Protein AF-A0A949AM29-F1 (afdb_monomer_lite)

Foldseek 3Di:
DQDPDDQFPLLVVCVVVQQWAFKKWFAPCLDPPDSQETEIETETEAPSVVVSVVSDDPVSCPRYHYQYHYPVLAQVLVPDQRRPQHDLRLVRLCPPIDTPTHDSCSVVGDRDDPVSNLVSLLVVLVVLLVLLVVCVVPVVSVVVNVVCLLVNLLSLCVLLDPPDDSVVSSVDGSVRSQVSVVVVVQDPPPHDSSVSSVSSNVSSVVVVVVD

Structure (mmCIF, N/CA/C/O backbone):
data_AF-A0A949AM29-F1
#
_entry.id   AF-A0A949AM29-F1
#
loop_
_atom_site.group_PDB
_atom_site.id
_atom_site.type_symbol
_atom_site.label_atom_id
_atom_site.label_alt_id
_atom_site.label_comp_id
_atom_site.label_asym_id
_atom_site.label_entity_id
_atom_site.label_seq_id
_atom_site.pdbx_PDB_ins_code
_atom_site.Cartn_x
_atom_site.Cartn_y
_atom_site.Cartn_z
_atom_site.occupancy
_atom_site.B_iso_or_equiv
_atom_site.auth_seq_id
_atom_site.auth_comp_id
_atom_site.auth_asym_id
_atom_site.auth_atom_id
_atom_site.pdbx_PDB_model_num
ATOM 1 N N . MET A 1 1 ? -12.060 -22.817 -3.683 1.00 34.78 1 MET A N 1
ATOM 2 C CA . MET A 1 1 ? -12.772 -21.868 -2.798 1.00 34.78 1 MET A CA 1
ATOM 3 C C . MET A 1 1 ? -11.763 -21.297 -1.816 1.00 34.78 1 MET A C 1
ATOM 5 O O . MET A 1 1 ? -11.139 -22.085 -1.115 1.00 34.78 1 MET A O 1
ATOM 9 N N . ALA A 1 2 ? -11.544 -19.980 -1.802 1.00 39.88 2 ALA A N 1
ATOM 10 C CA . ALA A 1 2 ? -10.720 -19.349 -0.770 1.00 39.88 2 ALA A CA 1
ATOM 11 C C . ALA A 1 2 ? -11.427 -19.510 0.585 1.00 39.88 2 ALA A C 1
ATOM 13 O O . ALA A 1 2 ? -12.626 -19.245 0.686 1.00 39.88 2 ALA A O 1
ATOM 14 N N . LYS A 1 3 ? -10.723 -20.005 1.609 1.00 46.03 3 LYS A N 1
ATOM 15 C CA . LYS A 1 3 ? -11.266 -20.042 2.974 1.00 46.03 3 LYS A CA 1
ATOM 16 C C . LYS A 1 3 ? -11.493 -18.598 3.416 1.00 46.03 3 LYS A C 1
ATOM 18 O O . LYS A 1 3 ? -10.563 -17.802 3.350 1.00 46.03 3 LYS A O 1
ATOM 23 N N . ALA A 1 4 ? -12.705 -18.270 3.860 1.00 57.09 4 ALA A N 1
ATOM 24 C CA . ALA A 1 4 ? -12.967 -16.977 4.479 1.00 57.09 4 ALA A CA 1
ATOM 25 C C . ALA A 1 4 ? -12.009 -16.802 5.668 1.00 57.09 4 ALA A C 1
ATOM 27 O O . ALA A 1 4 ? -11.998 -17.632 6.580 1.00 57.09 4 ALA A O 1
ATOM 28 N N . VAL A 1 5 ? -11.169 -15.768 5.629 1.00 62.41 5 VAL A N 1
ATOM 29 C CA . VAL A 1 5 ? -10.291 -15.432 6.751 1.00 62.41 5 VAL A CA 1
ATOM 30 C C . VAL A 1 5 ? -11.182 -14.949 7.893 1.00 62.41 5 VAL A C 1
ATOM 32 O O . VAL A 1 5 ? -11.921 -13.976 7.753 1.00 62.41 5 VAL A O 1
ATOM 35 N N . VAL A 1 6 ? -11.161 -15.681 9.004 1.00 78.38 6 VAL A N 1
ATOM 36 C CA . VAL A 1 6 ? -11.929 -15.355 10.209 1.00 78.38 6 VAL A CA 1
ATOM 37 C C . VAL A 1 6 ? -11.108 -14.378 11.041 1.00 78.38 6 VAL A C 1
ATOM 39 O O . VAL A 1 6 ? -9.932 -14.630 11.300 1.00 78.38 6 VAL A O 1
ATOM 42 N N . LEU A 1 7 ? -11.721 -13.271 11.462 1.00 86.44 7 LEU A N 1
ATOM 43 C CA . LEU A 1 7 ? -11.061 -12.308 12.339 1.00 86.44 7 LEU A CA 1
ATOM 44 C C . LEU A 1 7 ? -10.734 -12.933 13.710 1.00 86.44 7 LEU A C 1
ATOM 46 O O . LEU A 1 7 ? -11.534 -13.727 14.219 1.00 86.44 7 LEU A O 1
ATOM 50 N N . PRO A 1 8 ? -9.606 -12.564 14.345 1.00 89.69 8 PRO A N 1
ATOM 51 C CA . PRO A 1 8 ? -9.241 -13.092 15.656 1.00 89.69 8 PRO A CA 1
ATOM 52 C C . PRO A 1 8 ? -10.279 -12.768 16.735 1.00 89.69 8 PRO A C 1
ATOM 54 O O . PRO A 1 8 ? -10.858 -11.682 16.758 1.00 89.69 8 PRO A O 1
ATOM 57 N N . LYS A 1 9 ? -10.488 -13.687 17.687 1.00 91.31 9 LYS A N 1
ATOM 58 C CA . LYS A 1 9 ? -11.424 -13.464 18.808 1.00 91.31 9 LYS A CA 1
ATOM 59 C C . LYS A 1 9 ? -11.008 -12.283 19.693 1.00 91.31 9 LYS A C 1
ATOM 61 O O . LYS A 1 9 ? -11.875 -11.552 20.161 1.00 91.31 9 LYS A O 1
ATOM 66 N N . SER A 1 10 ? -9.705 -12.075 19.874 1.00 92.44 10 SER A N 1
ATOM 67 C CA . SER A 1 10 ? -9.134 -10.950 20.627 1.00 92.44 10 SER A CA 1
ATOM 68 C C . SER A 1 10 ? -9.517 -9.590 20.027 1.00 92.44 10 SER A C 1
ATOM 70 O O . SER A 1 10 ? -9.754 -8.627 20.751 1.00 92.44 10 SER A O 1
ATOM 72 N N . LEU A 1 11 ? -9.694 -9.519 18.705 1.00 93.25 11 LEU A N 1
ATOM 73 C CA . LEU A 1 11 ? -10.166 -8.324 18.008 1.00 93.25 11 LEU A CA 1
ATOM 74 C C . LEU A 1 11 ? -11.634 -8.004 18.345 1.00 93.25 11 LEU A C 1
ATOM 76 O O . LEU A 1 11 ? -11.978 -6.847 18.590 1.00 93.25 11 LEU A O 1
ATOM 80 N N . LEU A 1 12 ? -12.494 -9.029 18.403 1.00 92.00 12 LEU A N 1
ATOM 81 C CA . LEU A 1 12 ? -13.890 -8.886 18.840 1.00 92.00 12 LEU A CA 1
ATOM 82 C C . LEU A 1 12 ? -13.982 -8.506 20.323 1.00 92.00 12 LEU A C 1
ATOM 84 O O . LEU A 1 12 ? -14.839 -7.715 20.709 1.00 92.00 12 LEU A O 1
ATOM 88 N N . GLU A 1 13 ? -13.083 -9.024 21.156 1.00 94.88 13 GLU A N 1
ATOM 89 C CA . GLU A 1 13 ? -12.981 -8.627 22.560 1.00 94.88 13 GLU A CA 1
ATOM 90 C C . GLU A 1 13 ? -12.602 -7.146 22.704 1.00 94.88 13 GLU A C 1
ATOM 92 O O . GLU A 1 13 ? -13.262 -6.411 23.443 1.00 94.88 13 GLU A O 1
ATOM 97 N N . CYS A 1 14 ? -11.604 -6.676 21.950 1.00 96.31 14 CYS A N 1
ATOM 98 C CA . CYS A 1 14 ? -11.246 -5.260 21.880 1.00 96.31 14 CYS A CA 1
ATOM 99 C C . CYS A 1 14 ? -12.427 -4.384 21.433 1.00 96.31 14 CYS A C 1
ATOM 101 O O . CYS A 1 14 ? -12.631 -3.301 21.987 1.00 96.31 14 CYS A O 1
ATOM 103 N N . TRP A 1 15 ? -13.226 -4.845 20.467 1.00 95.88 15 TRP A N 1
ATOM 104 C CA . TRP A 1 15 ? -14.443 -4.147 20.047 1.00 95.88 15 TRP A CA 1
ATOM 105 C C . TRP A 1 15 ? -15.458 -4.031 21.186 1.00 95.88 15 TRP A C 1
ATOM 107 O O . TRP A 1 15 ? -15.878 -2.925 21.526 1.00 95.88 15 TRP A O 1
ATOM 117 N N . ASN A 1 16 ? -15.781 -5.147 21.841 1.00 94.94 16 ASN A N 1
ATOM 118 C CA . ASN A 1 16 ? -16.754 -5.186 22.936 1.00 94.94 16 ASN A CA 1
ATOM 119 C C . ASN A 1 16 ? -16.315 -4.352 24.152 1.00 94.94 16 ASN A C 1
ATOM 121 O O . ASN A 1 16 ? -17.150 -3.762 24.831 1.00 94.94 16 ASN A O 1
ATOM 125 N N . LYS A 1 17 ? -15.004 -4.250 24.407 1.00 96.12 17 LYS A N 1
ATOM 126 C CA . LYS A 1 17 ? -14.423 -3.376 25.443 1.00 96.12 17 LYS A CA 1
ATOM 127 C C . LYS A 1 17 ? -14.343 -1.901 25.027 1.00 96.12 17 LYS A C 1
ATOM 129 O O . LYS A 1 17 ? -13.862 -1.072 25.799 1.00 96.12 17 LYS A O 1
ATOM 134 N N . GLY A 1 18 ? -14.762 -1.561 23.807 1.00 95.81 18 GLY A N 1
ATOM 135 C CA . GLY A 1 18 ? -14.699 -0.208 23.269 1.00 95.81 18 GLY A CA 1
ATOM 136 C C . GLY A 1 18 ? -13.273 0.309 23.070 1.00 95.81 18 GLY A C 1
ATOM 137 O O . GLY A 1 18 ? -13.066 1.514 23.167 1.00 95.81 18 GLY A O 1
ATOM 138 N N . VAL A 1 19 ? -12.301 -0.576 22.829 1.00 97.44 19 VAL A N 1
ATOM 139 C CA . VAL A 1 19 ? -10.873 -0.254 22.634 1.00 97.44 19 VAL A CA 1
ATOM 140 C C . VAL A 1 19 ? -10.581 0.163 21.193 1.00 97.44 19 VAL A C 1
ATOM 142 O O . VAL A 1 19 ? -9.749 1.037 20.957 1.00 97.44 19 VAL A O 1
ATOM 145 N N . ILE A 1 20 ? -11.277 -0.435 20.228 1.00 96.62 20 ILE A N 1
ATOM 146 C CA . ILE A 1 20 ? -11.139 -0.120 18.801 1.00 96.62 20 ILE A CA 1
ATOM 147 C C . ILE A 1 20 ? -12.369 0.632 18.287 1.00 96.62 20 ILE A C 1
ATOM 149 O O . ILE A 1 20 ? -13.473 0.464 18.804 1.00 96.62 20 ILE A O 1
ATOM 153 N N . LEU A 1 21 ? -12.160 1.489 17.289 1.00 94.75 21 LEU A N 1
ATOM 154 C CA . LEU A 1 21 ? -13.212 2.202 16.562 1.00 94.75 21 LEU A CA 1
ATOM 155 C C . LEU A 1 21 ? -13.769 1.362 15.423 1.00 94.75 21 LEU A C 1
ATOM 157 O O . LEU A 1 21 ? -14.980 1.249 15.266 1.00 94.75 21 LEU A O 1
ATOM 161 N N . CYS A 1 22 ? -12.878 0.799 14.615 1.00 94.75 22 CYS A N 1
ATOM 162 C CA . CYS A 1 22 ? -13.267 0.014 13.463 1.00 94.75 22 CYS A CA 1
ATOM 163 C C . CYS A 1 22 ? -12.140 -0.895 12.993 1.00 94.75 22 CYS A C 1
ATOM 165 O O . CYS A 1 22 ? -10.960 -0.679 13.295 1.00 94.75 22 CYS A O 1
ATOM 167 N N . VAL A 1 23 ? -12.525 -1.861 12.166 1.00 95.19 23 VAL A N 1
ATOM 168 C CA . VAL A 1 23 ? -11.612 -2.675 11.371 1.00 95.19 23 VAL A CA 1
ATOM 169 C C . VAL A 1 23 ? -12.066 -2.620 9.927 1.00 95.19 23 VAL A C 1
ATOM 171 O O . VAL A 1 23 ? -13.219 -2.929 9.625 1.00 95.19 23 VAL A O 1
ATOM 174 N N . VAL A 1 24 ? -11.166 -2.214 9.039 1.00 93.75 24 VAL A N 1
ATOM 175 C CA . VAL A 1 24 ? -11.457 -1.988 7.622 1.00 93.75 24 VAL A CA 1
ATOM 176 C C . VAL A 1 24 ? -10.522 -2.838 6.783 1.00 93.75 24 VAL A C 1
ATOM 178 O O . VAL A 1 24 ? -9.309 -2.699 6.871 1.00 93.75 24 VAL A O 1
ATOM 181 N N . GLN A 1 25 ? -11.084 -3.702 5.949 1.00 91.56 25 GLN A N 1
ATOM 182 C CA . GLN A 1 25 ? -10.337 -4.383 4.903 1.00 91.56 25 GLN A CA 1
ATOM 183 C C . GLN A 1 25 ? -9.991 -3.391 3.790 1.00 91.56 25 GLN A C 1
ATOM 185 O O . GLN A 1 25 ? -10.860 -2.632 3.349 1.00 91.56 25 GLN A O 1
ATOM 190 N N . PHE A 1 26 ? -8.750 -3.413 3.313 1.00 87.81 26 PHE A N 1
ATOM 191 C CA . PHE A 1 26 ? -8.278 -2.543 2.235 1.00 87.81 26 PHE A CA 1
ATOM 192 C C . PHE A 1 26 ? -7.353 -3.301 1.266 1.00 87.81 26 PHE A C 1
ATOM 194 O O . PHE A 1 26 ? -7.221 -4.521 1.336 1.00 87.81 26 PHE A O 1
ATOM 201 N N . GLY A 1 27 ? -6.733 -2.579 0.331 1.00 80.75 27 GLY A N 1
ATOM 202 C CA . GLY A 1 27 ? -5.613 -3.114 -0.442 1.00 80.75 27 GLY A CA 1
ATOM 203 C C . GLY A 1 27 ? -5.994 -4.156 -1.492 1.00 80.75 27 GLY A 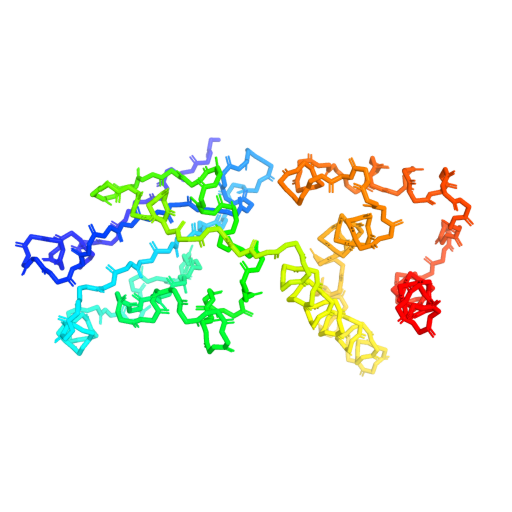C 1
ATOM 204 O O . GLY A 1 27 ? -7.130 -4.215 -1.970 1.00 80.75 27 GLY A O 1
ATOM 205 N N . SER A 1 28 ? -5.005 -4.971 -1.862 1.00 74.12 28 SER A N 1
ATOM 206 C CA . SER A 1 28 ? -5.164 -6.062 -2.828 1.00 74.12 28 SER A CA 1
ATOM 207 C C . SER A 1 28 ? -6.138 -7.130 -2.335 1.00 74.12 28 SER A C 1
ATOM 209 O O . SER A 1 28 ? -6.840 -7.724 -3.150 1.00 74.12 28 SER A O 1
ATOM 211 N N . SER A 1 29 ? -6.256 -7.319 -1.015 1.00 79.50 29 SER A N 1
ATOM 212 C CA . SER A 1 29 ? -7.173 -8.302 -0.427 1.00 79.50 29 SER A CA 1
ATOM 213 C C . SER A 1 29 ? -8.656 -8.074 -0.760 1.00 79.50 29 SER A C 1
ATOM 215 O O . SER A 1 29 ? -9.464 -8.995 -0.638 1.00 79.50 29 SER A O 1
ATOM 217 N N . LEU A 1 30 ? -9.036 -6.868 -1.205 1.00 78.50 30 LEU A N 1
ATOM 218 C CA . LEU A 1 30 ? -10.395 -6.569 -1.673 1.00 78.50 30 LEU A CA 1
ATOM 219 C C . LEU A 1 30 ? -10.718 -7.204 -3.033 1.00 78.50 30 LEU A C 1
ATOM 221 O O . LEU A 1 30 ? -11.893 -7.307 -3.393 1.00 78.50 30 LEU A O 1
ATOM 225 N N . TYR A 1 31 ? -9.703 -7.613 -3.797 1.00 71.88 31 TYR A N 1
ATOM 226 C CA . TYR A 1 31 ? -9.867 -8.088 -5.164 1.00 71.88 31 TYR A CA 1
ATOM 227 C C . TYR A 1 31 ? -9.693 -9.615 -5.254 1.00 71.88 31 TYR A C 1
ATOM 229 O O . TYR A 1 31 ? -8.772 -10.172 -4.655 1.00 71.88 31 TYR A O 1
ATOM 237 N N . PRO A 1 32 ? -10.512 -10.323 -6.059 1.00 60.25 32 PRO A N 1
ATOM 238 C CA . PRO A 1 32 ? -10.511 -11.793 -6.126 1.00 60.25 32 PRO A CA 1
ATOM 239 C C . PRO A 1 32 ? -9.192 -12.436 -6.583 1.00 60.25 32 PRO A C 1
ATOM 241 O O . PRO A 1 32 ? -9.041 -13.653 -6.485 1.00 60.25 32 PRO A O 1
ATOM 244 N N . LYS A 1 33 ? -8.257 -11.642 -7.124 1.00 59.41 33 LYS A N 1
ATOM 245 C CA . LYS A 1 33 ? -6.997 -12.114 -7.715 1.00 59.41 33 LYS A CA 1
ATOM 246 C C . LYS A 1 33 ? -5.962 -12.561 -6.669 1.00 59.41 33 LYS A C 1
ATOM 248 O O . LYS A 1 33 ? -5.064 -13.320 -7.016 1.00 59.41 33 LYS A O 1
ATOM 253 N N . THR A 1 34 ? -6.103 -12.168 -5.401 1.00 54.12 34 THR A N 1
ATOM 254 C CA . THR A 1 34 ? -5.156 -12.489 -4.313 1.00 54.12 34 THR A CA 1
ATOM 255 C C . THR A 1 34 ? -5.872 -13.142 -3.123 1.00 54.12 34 THR A C 1
ATOM 257 O O . THR A 1 34 ? -6.200 -12.464 -2.156 1.00 54.12 34 THR A O 1
ATOM 260 N N . PRO A 1 35 ? -6.148 -14.460 -3.168 1.00 50.25 35 PRO A N 1
ATOM 261 C CA . PRO A 1 35 ? -6.983 -15.132 -2.168 1.00 50.25 35 PRO A CA 1
ATOM 262 C C . PRO A 1 35 ? -6.303 -15.435 -0.819 1.00 50.25 35 PRO A C 1
ATOM 264 O O . PRO A 1 35 ? -6.971 -15.986 0.055 1.00 50.25 35 PRO A O 1
ATOM 267 N N . ASN A 1 36 ? -5.010 -15.130 -0.640 1.00 55.69 36 ASN A N 1
ATOM 268 C CA . ASN A 1 36 ? -4.238 -15.617 0.515 1.00 55.69 36 ASN A CA 1
ATOM 269 C C . ASN A 1 36 ? -3.802 -14.550 1.531 1.00 55.69 36 ASN A C 1
ATOM 271 O O . ASN A 1 36 ? -3.516 -14.938 2.660 1.00 55.69 36 ASN A O 1
ATOM 275 N N . ASP A 1 37 ? -3.800 -13.262 1.175 1.00 72.81 37 ASP A N 1
ATOM 276 C CA . ASP A 1 37 ? -3.414 -12.178 2.087 1.00 72.81 37 ASP A CA 1
ATOM 277 C C . ASP A 1 37 ? -4.632 -11.314 2.413 1.00 72.81 37 ASP A C 1
ATOM 279 O O . ASP A 1 37 ? -5.324 -10.829 1.514 1.00 72.81 37 ASP A O 1
ATOM 283 N N . LEU A 1 38 ? -4.918 -11.152 3.707 1.00 84.06 38 LEU A N 1
ATOM 284 C CA . LEU A 1 38 ? -5.930 -10.226 4.204 1.00 84.06 38 LEU A CA 1
ATOM 285 C C . LEU A 1 38 ? -5.229 -8.963 4.712 1.00 84.06 38 LEU A C 1
ATOM 287 O O . LEU A 1 38 ? -4.523 -9.027 5.715 1.00 84.06 38 LEU A O 1
ATOM 291 N N . ASP A 1 39 ? -5.482 -7.828 4.062 1.00 87.38 39 ASP A N 1
ATOM 292 C CA . ASP A 1 39 ? -4.983 -6.519 4.487 1.00 87.38 39 ASP A CA 1
ATOM 293 C C . ASP A 1 39 ? -6.076 -5.814 5.315 1.00 87.38 39 ASP A C 1
ATOM 295 O O . ASP A 1 39 ? -7.149 -5.490 4.785 1.00 87.38 39 ASP A O 1
ATOM 299 N N . ILE A 1 40 ? -5.835 -5.563 6.607 1.00 91.75 40 ILE A N 1
ATOM 300 C CA . ILE A 1 40 ? -6.770 -4.829 7.479 1.00 91.75 40 ILE A CA 1
ATOM 301 C C . ILE A 1 40 ? -6.136 -3.626 8.157 1.00 91.75 40 ILE A C 1
ATOM 303 O O . ILE A 1 40 ? -4.992 -3.643 8.604 1.00 91.75 40 ILE A O 1
ATOM 307 N N . ALA A 1 41 ? -6.914 -2.561 8.258 1.00 93.19 41 ALA A N 1
ATOM 308 C CA . ALA A 1 41 ? -6.606 -1.402 9.061 1.00 93.19 41 ALA A CA 1
ATOM 309 C C . ALA A 1 41 ? -7.404 -1.489 10.358 1.00 93.19 41 ALA A C 1
ATOM 311 O O . ALA A 1 41 ? -8.628 -1.641 10.323 1.00 93.19 41 ALA A O 1
ATOM 312 N N . ILE A 1 42 ? -6.717 -1.404 11.493 1.00 94.50 42 ILE A N 1
ATOM 313 C CA . ILE A 1 42 ? -7.333 -1.388 12.821 1.00 94.50 42 ILE A CA 1
ATOM 314 C C . ILE A 1 42 ? -7.134 0.005 13.392 1.00 94.50 42 ILE A C 1
ATOM 316 O O . ILE A 1 42 ? -5.997 0.443 13.556 1.00 94.50 42 ILE A O 1
ATOM 320 N N . VAL A 1 43 ? -8.234 0.681 13.718 1.00 94.25 43 VAL A N 1
ATOM 321 C CA . VAL A 1 43 ? -8.181 2.006 14.339 1.00 94.25 43 VAL A CA 1
ATOM 322 C C . VAL A 1 43 ? -8.472 1.867 15.829 1.00 94.25 43 VAL A C 1
ATOM 324 O O . VAL A 1 43 ? -9.580 1.485 16.213 1.00 94.25 43 VAL A O 1
ATOM 327 N N . THR A 1 44 ? -7.491 2.156 16.684 1.00 95.75 44 THR A N 1
ATOM 328 C CA . THR A 1 44 ? -7.677 2.175 18.144 1.00 95.75 44 THR A CA 1
ATOM 329 C C . THR A 1 44 ? -8.260 3.508 18.585 1.00 95.75 44 THR A C 1
ATOM 331 O O . THR A 1 44 ? -7.813 4.545 18.099 1.00 95.75 44 THR A O 1
ATOM 334 N N . LYS A 1 45 ? -9.188 3.503 19.549 1.00 95.19 45 LYS A N 1
ATOM 335 C CA . LYS A 1 45 ? -9.691 4.743 20.158 1.00 95.19 45 LYS A CA 1
ATOM 336 C C . LYS A 1 45 ? -8.575 5.524 20.848 1.00 95.19 45 LYS A C 1
ATOM 338 O O . LYS A 1 45 ? -7.623 4.937 21.374 1.00 95.19 45 LYS A O 1
ATOM 343 N N . LYS A 1 46 ? -8.7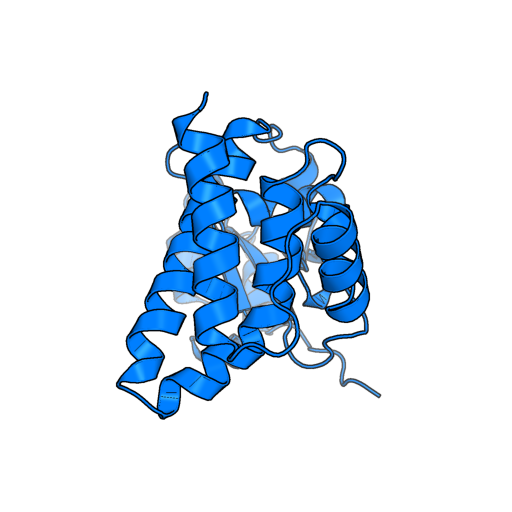46 6.841 20.924 1.00 93.69 46 LYS A N 1
ATOM 344 C CA . LYS A 1 46 ? -7.818 7.756 21.587 1.00 93.69 46 LYS A CA 1
ATOM 345 C C . LYS A 1 46 ? -7.510 7.304 23.014 1.00 93.69 46 LYS A C 1
ATOM 347 O O . LYS A 1 46 ? -8.411 7.076 23.822 1.00 93.69 46 LYS A O 1
ATOM 352 N N . GLY A 1 47 ? -6.220 7.158 23.321 1.00 94.75 47 GLY A N 1
ATOM 353 C CA . GLY A 1 47 ? -5.741 6.725 24.640 1.00 94.75 47 GLY A CA 1
ATOM 354 C C . GLY A 1 47 ? -5.966 5.241 24.968 1.00 94.75 47 GLY A C 1
ATOM 355 O O . GLY A 1 47 ? -5.734 4.831 26.103 1.00 94.75 47 GLY A O 1
ATOM 356 N N . LYS A 1 48 ? -6.407 4.420 24.004 1.00 96.44 48 LYS A N 1
ATOM 357 C CA . LYS A 1 48 ? -6.671 2.979 24.190 1.00 96.44 48 LYS A CA 1
ATOM 358 C C . LYS A 1 48 ? -5.631 2.067 23.541 1.00 96.44 48 LYS A C 1
ATOM 360 O O . LYS A 1 48 ? -5.744 0.850 23.647 1.00 96.44 48 LYS A O 1
ATOM 365 N N . PHE A 1 49 ? -4.598 2.641 22.928 1.00 94.31 49 PHE A N 1
ATOM 366 C CA . PHE A 1 49 ? -3.544 1.901 22.234 1.00 94.31 49 PHE A CA 1
ATOM 367 C C . PHE A 1 49 ? -2.867 0.833 23.110 1.00 94.31 49 PHE A C 1
ATOM 369 O O . PHE A 1 49 ? -2.742 -0.312 22.693 1.00 94.31 49 PHE A O 1
ATOM 376 N N . TRP A 1 50 ? -2.481 1.168 24.344 1.00 94.81 50 TRP A N 1
ATOM 377 C CA . TRP A 1 50 ? -1.835 0.198 25.238 1.00 94.81 50 TRP A CA 1
ATOM 378 C C . TRP A 1 50 ? -2.787 -0.926 25.659 1.00 94.81 50 TRP A C 1
ATOM 380 O O . TRP A 1 50 ? -2.429 -2.092 25.573 1.00 94.81 50 TRP A O 1
ATOM 390 N N . GLN A 1 51 ? -4.045 -0.592 25.961 1.00 95.19 51 GLN A N 1
ATOM 391 C CA . GLN A 1 51 ? -5.079 -1.583 26.272 1.00 95.19 51 GLN A CA 1
ATOM 392 C C . GLN A 1 51 ? -5.335 -2.553 25.099 1.00 95.19 51 GLN A C 1
ATOM 394 O O . GLN A 1 51 ? -5.651 -3.725 25.316 1.00 95.19 51 GLN A O 1
ATOM 399 N N . PHE A 1 52 ? -5.208 -2.076 23.856 1.00 95.81 52 PHE A N 1
ATOM 400 C CA . PHE A 1 52 ? -5.252 -2.929 22.668 1.00 95.81 52 PHE A CA 1
ATOM 401 C C . PHE A 1 52 ? -4.085 -3.921 22.660 1.00 95.81 52 PHE A C 1
ATOM 403 O O . PHE A 1 52 ? -4.317 -5.120 22.514 1.00 95.81 52 PHE A O 1
ATOM 410 N N . LEU A 1 53 ? -2.855 -3.443 22.870 1.00 93.44 53 LEU A N 1
ATOM 411 C CA . LEU A 1 53 ? -1.663 -4.296 22.891 1.00 93.44 53 LEU A CA 1
ATOM 412 C C . LEU A 1 53 ? -1.675 -5.320 24.034 1.00 93.44 53 LEU A C 1
ATOM 414 O O . LEU A 1 53 ? -1.204 -6.432 23.833 1.00 93.44 53 LEU A O 1
ATOM 418 N N . ASP A 1 54 ? -2.273 -4.994 25.182 1.00 94.06 54 ASP A N 1
ATOM 419 C CA . ASP A 1 54 ? -2.418 -5.932 26.306 1.00 94.06 54 ASP A CA 1
ATOM 420 C C . ASP A 1 54 ? -3.406 -7.076 26.013 1.00 94.06 54 ASP A C 1
ATOM 422 O O . ASP A 1 54 ? -3.361 -8.130 26.648 1.00 94.06 54 ASP A O 1
ATOM 426 N N . THR A 1 55 ? -4.335 -6.870 25.072 1.00 92.56 55 THR A N 1
ATOM 427 C CA . THR A 1 55 ? -5.383 -7.850 24.732 1.00 92.56 55 THR A CA 1
ATOM 428 C C . THR A 1 55 ? -4.989 -8.725 23.538 1.00 92.56 55 THR A C 1
ATOM 430 O O . THR A 1 55 ? -5.356 -9.899 23.471 1.00 92.56 55 THR A O 1
ATOM 433 N N . ILE A 1 56 ? -4.260 -8.156 22.579 1.00 92.12 56 ILE A N 1
ATOM 434 C CA . ILE A 1 56 ? -3.846 -8.821 21.343 1.00 92.12 56 ILE A CA 1
ATOM 435 C C . ILE A 1 56 ? -2.603 -9.689 21.561 1.00 92.12 56 ILE A C 1
ATOM 437 O O . ILE A 1 56 ? -1.654 -9.281 22.225 1.00 92.12 56 ILE A O 1
ATOM 441 N N . LYS A 1 57 ? -2.548 -10.852 20.901 1.00 85.38 57 LYS A N 1
ATOM 442 C CA . LYS A 1 57 ? -1.333 -11.674 20.799 1.00 85.38 57 LYS A CA 1
ATOM 443 C C . LYS A 1 57 ? -0.747 -11.586 19.392 1.00 85.38 57 LYS A C 1
ATOM 445 O O . LYS A 1 57 ? -1.491 -11.535 18.419 1.00 85.38 57 LYS A O 1
ATOM 450 N N . SER A 1 58 ? 0.581 -11.621 19.263 1.00 76.50 58 SER A N 1
ATOM 451 C CA . SER A 1 58 ? 1.267 -11.598 17.955 1.00 76.50 58 SER A CA 1
ATOM 452 C C . SER A 1 58 ? 0.743 -12.665 16.990 1.00 76.50 58 SER A C 1
ATOM 454 O O . SER A 1 58 ? 0.580 -12.414 15.797 1.00 76.50 58 SER A O 1
ATOM 456 N N . ASP A 1 59 ? 0.422 -13.842 17.522 1.00 85.38 59 ASP A N 1
ATOM 457 C CA . ASP A 1 59 ? 0.006 -15.006 16.739 1.00 85.38 59 ASP A CA 1
ATOM 458 C C . ASP A 1 59 ? -1.397 -14.852 16.134 1.00 85.38 59 ASP A C 1
ATOM 460 O O . ASP A 1 59 ? -1.709 -15.506 15.132 1.00 85.38 59 ASP A O 1
ATOM 464 N N . ASP A 1 60 ? -2.212 -13.939 16.683 1.00 82.00 60 ASP A N 1
ATOM 465 C CA . ASP A 1 60 ? -3.560 -13.632 16.196 1.00 82.00 60 ASP A CA 1
ATOM 466 C C . ASP A 1 60 ? -3.536 -13.128 14.744 1.00 82.00 60 ASP A C 1
ATOM 468 O O . ASP A 1 60 ? -4.496 -13.324 14.001 1.00 82.00 60 ASP A O 1
ATOM 472 N N . PHE A 1 61 ? -2.426 -12.523 14.311 1.00 85.56 61 PHE A N 1
ATOM 473 C CA . PHE A 1 61 ? -2.293 -11.884 13.000 1.00 85.56 61 PHE A CA 1
ATOM 474 C C . PHE A 1 61 ? -1.272 -12.563 12.078 1.00 85.56 61 PHE A C 1
ATOM 476 O O . PHE A 1 61 ? -0.886 -11.996 11.065 1.00 85.56 61 PHE A O 1
ATOM 483 N N . SER A 1 62 ? -0.873 -13.807 12.358 1.00 78.88 62 SER A N 1
ATOM 484 C CA . SER A 1 62 ? 0.153 -14.541 11.585 1.00 78.88 62 SER A CA 1
ATOM 485 C C . SER A 1 62 ? -0.113 -14.697 10.073 1.00 78.88 62 SER A C 1
ATOM 487 O O . SER A 1 62 ? 0.793 -15.067 9.329 1.00 78.88 62 SER A O 1
ATOM 489 N N . LYS A 1 63 ? -1.340 -14.433 9.606 1.00 78.69 63 LYS A N 1
ATOM 490 C CA . LYS A 1 63 ? -1.752 -14.473 8.186 1.00 78.69 63 LYS A CA 1
ATOM 491 C C . LYS A 1 63 ? -2.503 -13.215 7.738 1.00 78.69 63 LYS A C 1
ATOM 493 O O . LYS A 1 63 ? -3.252 -13.257 6.765 1.00 78.69 63 LYS A O 1
ATOM 498 N N . ILE A 1 64 ? -2.402 -12.141 8.513 1.00 85.31 64 ILE A N 1
ATOM 499 C CA . ILE A 1 64 ? -3.141 -10.903 8.292 1.00 85.31 64 ILE A CA 1
ATOM 500 C C . ILE A 1 64 ? -2.125 -9.769 8.304 1.00 85.31 64 ILE A C 1
ATOM 502 O O . ILE A 1 64 ? -1.421 -9.582 9.294 1.00 85.31 64 ILE A O 1
ATOM 506 N N . ASP A 1 65 ? -2.070 -9.002 7.223 1.00 86.00 65 ASP A N 1
ATOM 507 C CA . ASP A 1 65 ? -1.300 -7.769 7.212 1.00 86.00 65 ASP A CA 1
ATOM 508 C C . ASP A 1 65 ? -2.110 -6.673 7.910 1.00 86.00 65 ASP A C 1
ATOM 510 O O . ASP A 1 65 ? -3.246 -6.367 7.532 1.00 86.00 65 ASP A O 1
ATOM 514 N N . VAL A 1 66 ? -1.544 -6.118 8.980 1.00 89.00 66 VAL A N 1
ATOM 515 C CA . VAL A 1 66 ? -2.229 -5.176 9.862 1.00 89.00 66 VAL A CA 1
ATOM 516 C C . VAL A 1 66 ? -1.580 -3.805 9.773 1.00 89.00 66 VAL A C 1
ATOM 518 O O . VAL A 1 66 ? -0.443 -3.590 10.191 1.00 89.00 66 VAL A O 1
ATOM 521 N N . SER A 1 67 ? -2.366 -2.831 9.329 1.00 91.19 67 SER A N 1
ATOM 522 C CA . SER A 1 67 ? -2.084 -1.413 9.538 1.00 91.19 67 SER A CA 1
ATOM 523 C C . SER A 1 67 ? -2.758 -0.953 10.830 1.00 91.19 67 SER A C 1
ATOM 525 O O . SER A 1 67 ? -3.954 -0.665 10.854 1.00 91.19 67 SER A O 1
ATOM 527 N N . LEU A 1 68 ? -1.995 -0.923 11.923 1.00 91.75 68 LEU A N 1
ATOM 528 C CA . LEU A 1 68 ? -2.466 -0.420 13.214 1.00 91.75 68 LEU A CA 1
ATOM 529 C C . LEU A 1 68 ? -2.349 1.105 13.253 1.00 91.75 68 LEU A C 1
ATOM 531 O O . LEU A 1 68 ? -1.266 1.641 13.030 1.00 91.75 68 LEU A O 1
ATOM 535 N N . ILE A 1 69 ? -3.460 1.782 13.527 1.00 91.38 69 ILE A N 1
ATOM 536 C CA . ILE A 1 69 ? -3.586 3.241 13.475 1.00 91.38 69 ILE A CA 1
ATOM 537 C C . ILE A 1 69 ? -4.207 3.721 14.781 1.00 91.38 69 ILE A C 1
ATOM 539 O O . ILE A 1 69 ? -5.212 3.170 15.243 1.00 91.38 69 ILE A O 1
ATOM 543 N N . ARG A 1 70 ? -3.637 4.764 15.374 1.00 91.50 70 ARG A N 1
ATOM 544 C CA . ARG A 1 70 ? -4.225 5.435 16.533 1.00 91.50 70 ARG A CA 1
ATOM 545 C C . ARG A 1 70 ? -5.163 6.531 16.059 1.00 91.50 70 ARG A C 1
ATOM 547 O O . ARG A 1 70 ? -4.846 7.260 15.124 1.00 91.50 70 ARG A O 1
ATOM 554 N N . GLU A 1 71 ? -6.314 6.669 16.708 1.00 90.62 71 GLU A N 1
ATOM 555 C CA . GLU A 1 71 ? -7.281 7.717 16.370 1.00 90.62 71 GLU A CA 1
ATOM 556 C C . GLU A 1 71 ? -6.643 9.118 16.377 1.00 90.62 71 GLU A C 1
ATOM 558 O O . GLU A 1 71 ? -6.917 9.938 15.511 1.00 90.62 71 GLU A O 1
ATOM 563 N N . GLU A 1 72 ? -5.731 9.392 17.307 1.00 88.00 72 GLU A N 1
ATOM 564 C CA . GLU A 1 72 ? -5.019 10.669 17.386 1.00 88.00 72 GLU A CA 1
ATOM 565 C C . GLU A 1 72 ? -4.014 10.937 16.251 1.00 88.00 72 GLU A C 1
ATOM 567 O O . GLU A 1 72 ? -3.594 12.079 16.094 1.00 88.00 72 GLU A O 1
ATOM 572 N N . GLU A 1 73 ? -3.625 9.929 15.462 1.00 85.88 73 GLU A N 1
ATOM 573 C CA . GLU A 1 73 ? -2.747 10.110 14.292 1.00 85.88 73 GLU A CA 1
ATOM 574 C C . GLU A 1 73 ? -3.531 10.632 13.078 1.00 85.88 73 GLU A C 1
ATOM 576 O O . GLU A 1 73 ? -2.956 11.153 12.121 1.00 85.88 73 GLU A O 1
ATOM 581 N N . ILE A 1 74 ? -4.859 10.502 13.106 1.00 78.00 74 ILE A N 1
ATOM 582 C CA . ILE A 1 74 ? -5.740 10.857 12.000 1.00 78.00 74 ILE A CA 1
ATOM 583 C C . ILE A 1 74 ? -5.661 12.361 11.716 1.00 78.00 74 ILE A C 1
ATOM 585 O O . ILE A 1 74 ? -5.897 13.193 12.588 1.00 78.00 74 ILE A O 1
ATOM 589 N N . GLY A 1 75 ? -5.405 12.709 10.453 1.00 70.19 75 GLY A N 1
ATOM 590 C CA . GLY A 1 75 ? -5.380 14.097 9.983 1.00 70.19 75 GLY A CA 1
ATOM 591 C C . GLY A 1 75 ? -4.009 14.774 10.064 1.00 70.19 75 GLY A C 1
ATOM 592 O O . GLY A 1 75 ? -3.812 15.783 9.389 1.00 70.19 75 GLY A O 1
ATOM 593 N N . ASP A 1 76 ? -3.033 14.204 10.779 1.00 78.31 76 ASP A N 1
ATOM 594 C CA . ASP A 1 76 ? -1.635 14.648 10.721 1.00 78.31 76 ASP A CA 1
ATOM 595 C C . ASP A 1 76 ? -0.899 13.980 9.550 1.00 78.31 76 ASP A C 1
ATOM 597 O O . ASP A 1 76 ? -0.057 13.101 9.725 1.00 78.31 76 ASP A O 1
ATOM 601 N N . TRP A 1 77 ? -1.192 14.406 8.317 1.00 75.94 77 TRP A N 1
ATOM 602 C CA . TRP A 1 77 ? -0.584 13.825 7.107 1.00 75.94 77 TRP A CA 1
ATOM 603 C C . TRP A 1 77 ? 0.943 13.944 7.035 1.00 75.94 77 TRP A C 1
ATOM 605 O O . TRP A 1 77 ? 1.560 13.302 6.183 1.00 75.94 77 TRP A O 1
ATOM 615 N N . LYS A 1 78 ? 1.565 14.755 7.898 1.00 71.19 78 LYS A N 1
ATOM 616 C CA . LYS A 1 78 ? 3.021 14.872 7.972 1.00 71.19 78 LYS A CA 1
ATOM 617 C C . LYS A 1 78 ? 3.640 13.647 8.642 1.00 71.19 78 LYS A C 1
ATOM 619 O O . LYS A 1 78 ? 4.649 13.151 8.151 1.00 71.19 78 LYS A O 1
ATOM 624 N N . ASN A 1 79 ? 3.035 13.165 9.726 1.00 73.81 79 ASN A N 1
ATOM 625 C CA . ASN A 1 79 ? 3.561 12.047 10.516 1.00 73.81 79 ASN A CA 1
ATOM 626 C C . ASN A 1 79 ? 2.766 10.747 10.336 1.00 73.81 79 ASN A C 1
ATOM 628 O O . ASN A 1 79 ? 3.226 9.684 10.756 1.00 73.81 79 ASN A O 1
ATOM 632 N N . PHE A 1 80 ? 1.592 10.819 9.710 1.00 79.62 80 PHE A N 1
ATOM 633 C CA . PHE A 1 80 ? 0.702 9.684 9.537 1.00 79.62 80 PHE A CA 1
ATOM 634 C C . PHE A 1 80 ? 1.347 8.567 8.712 1.00 79.62 80 PHE A C 1
ATOM 636 O O . PHE A 1 80 ? 1.810 8.772 7.585 1.00 79.62 80 PHE A O 1
ATOM 643 N N . LYS A 1 81 ? 1.291 7.346 9.245 1.00 74.31 81 LYS A N 1
ATOM 644 C CA . LYS A 1 81 ? 1.700 6.128 8.548 1.00 74.31 81 LYS A CA 1
ATOM 645 C C . LYS A 1 81 ? 0.546 5.140 8.517 1.00 74.31 81 LYS A C 1
ATOM 647 O O . LYS A 1 81 ? -0.003 4.772 9.547 1.00 74.31 81 LYS A O 1
ATOM 652 N N . PHE A 1 82 ? 0.215 4.666 7.321 1.00 80.88 82 PHE A N 1
ATOM 653 C CA . PHE A 1 82 ? -0.696 3.539 7.152 1.00 80.88 82 PHE A CA 1
ATOM 654 C C . PHE A 1 82 ? 0.118 2.245 7.136 1.00 80.88 82 PHE A C 1
ATOM 656 O O . PHE A 1 82 ? 0.618 1.828 6.086 1.00 80.88 82 PHE A O 1
ATOM 663 N N . GLY A 1 83 ? 0.360 1.680 8.320 1.00 74.88 83 GLY A N 1
ATOM 664 C CA . GLY A 1 83 ? 1.276 0.549 8.473 1.00 74.88 83 GLY A CA 1
ATOM 665 C C . GLY A 1 83 ? 2.666 0.855 7.897 1.00 74.88 83 GLY A C 1
ATOM 666 O O . GLY A 1 83 ? 3.193 1.957 8.053 1.00 74.88 83 GLY A O 1
ATOM 667 N N . SER A 1 84 ? 3.254 -0.109 7.183 1.00 68.81 84 SER A N 1
ATOM 668 C CA . SER A 1 84 ? 4.539 0.066 6.481 1.00 68.81 84 SER A CA 1
ATOM 669 C C . SER A 1 84 ? 4.415 0.742 5.105 1.00 68.81 84 SER A C 1
ATOM 671 O O . SER A 1 84 ? 5.418 0.954 4.420 1.00 68.81 84 SER A O 1
ATOM 673 N N . TYR A 1 85 ? 3.189 1.054 4.683 1.00 69.38 85 TYR A N 1
ATOM 674 C CA . TYR A 1 85 ? 2.869 1.381 3.301 1.00 69.38 85 TYR A CA 1
ATOM 675 C C . TYR A 1 85 ? 2.756 2.883 3.026 1.00 69.38 85 TYR A C 1
ATOM 677 O O . TYR A 1 85 ? 3.032 3.308 1.911 1.00 69.38 85 TYR A O 1
ATOM 685 N N . GLY A 1 86 ? 2.402 3.696 4.025 1.00 78.56 86 GLY A N 1
ATOM 686 C CA . GLY A 1 86 ? 2.318 5.158 3.897 1.00 78.56 86 GLY A CA 1
ATOM 687 C C . GLY A 1 86 ? 0.954 5.685 3.426 1.00 78.56 86 GLY A C 1
ATOM 688 O O . GLY A 1 86 ? -0.011 4.938 3.265 1.00 78.56 86 GLY A O 1
ATOM 689 N N . VAL A 1 87 ? 0.860 7.005 3.236 1.00 83.06 87 VAL A N 1
ATOM 690 C CA . VAL A 1 87 ? -0.400 7.751 3.026 1.00 83.06 87 VAL A CA 1
ATOM 691 C C . VAL A 1 87 ? -1.210 7.251 1.825 1.00 83.06 87 VAL A C 1
ATOM 693 O O . VAL A 1 87 ? -2.437 7.234 1.873 1.00 83.06 87 VAL A O 1
ATOM 696 N N . HIS A 1 88 ? -0.563 6.785 0.756 1.00 85.00 88 HIS A N 1
ATOM 697 C CA . HIS A 1 88 ? -1.272 6.350 -0.452 1.00 85.00 88 HIS A CA 1
ATOM 698 C C . HIS A 1 88 ? -2.186 5.125 -0.241 1.00 85.00 88 HIS A C 1
ATOM 700 O O . HIS A 1 88 ? -3.177 4.980 -0.956 1.00 85.00 88 HIS A O 1
ATOM 706 N N . HIS A 1 89 ? -1.931 4.283 0.769 1.00 84.62 89 HIS A N 1
ATOM 707 C CA . HIS A 1 89 ? -2.823 3.161 1.100 1.00 84.62 89 HIS A CA 1
ATOM 708 C C . HIS A 1 89 ? -4.089 3.597 1.851 1.00 84.62 89 HIS A C 1
ATOM 710 O O . HIS A 1 89 ? -5.116 2.924 1.748 1.00 84.62 89 HIS A O 1
ATOM 716 N N . VAL A 1 90 ? -4.073 4.763 2.510 1.00 86.25 90 VAL A N 1
ATOM 717 C CA . VAL A 1 90 ? -5.278 5.356 3.118 1.00 86.25 90 VAL A CA 1
ATOM 718 C C . VAL A 1 90 ? -6.351 5.567 2.064 1.00 86.25 90 VAL A C 1
ATOM 720 O O . VAL A 1 90 ? -7.517 5.296 2.320 1.00 86.25 90 VAL A O 1
ATOM 723 N N . LEU A 1 91 ? -5.974 5.998 0.855 1.00 86.00 91 LEU A N 1
ATOM 724 C CA . LEU A 1 91 ? -6.934 6.218 -0.226 1.00 86.00 91 LEU A CA 1
ATOM 725 C C . LEU A 1 91 ? -7.720 4.957 -0.576 1.00 86.00 91 LEU A C 1
ATOM 727 O O . LEU A 1 91 ? -8.912 5.042 -0.870 1.00 86.00 91 LEU A O 1
ATOM 731 N N . LEU A 1 92 ? -7.073 3.792 -0.507 1.00 85.38 92 LEU A N 1
ATOM 732 C CA . LEU A 1 92 ? -7.737 2.509 -0.715 1.00 85.38 92 LEU A CA 1
ATOM 733 C C . LEU A 1 92 ? -8.746 2.235 0.403 1.00 85.38 92 LEU A C 1
ATOM 735 O O . LEU A 1 92 ? -9.855 1.794 0.115 1.00 85.38 92 LEU A O 1
ATOM 739 N N . ALA A 1 93 ? -8.409 2.556 1.654 1.00 88.25 93 ALA A N 1
ATOM 740 C CA . ALA A 1 93 ? -9.332 2.438 2.782 1.00 88.25 93 ALA A CA 1
ATOM 741 C C . ALA A 1 93 ? -10.504 3.441 2.709 1.00 88.25 93 ALA A C 1
ATOM 743 O O . ALA A 1 93 ? -11.636 3.074 3.025 1.00 88.25 93 ALA A O 1
ATOM 744 N N . ILE A 1 94 ? -10.269 4.671 2.237 1.00 89.06 94 ILE A N 1
ATOM 745 C CA . ILE A 1 94 ? -11.306 5.700 2.043 1.00 89.06 94 ILE A CA 1
ATOM 746 C C . ILE A 1 94 ? -12.271 5.293 0.922 1.00 89.06 94 ILE A C 1
ATOM 748 O O . ILE A 1 94 ? -13.482 5.230 1.132 1.00 89.06 94 ILE A O 1
ATOM 752 N N . LYS A 1 95 ? -11.741 5.035 -0.281 1.00 86.94 95 LYS A N 1
ATOM 753 C CA . LYS A 1 95 ? -12.546 4.851 -1.499 1.00 86.94 95 LYS A CA 1
ATOM 754 C C . LYS A 1 95 ? -13.119 3.442 -1.629 1.00 86.94 95 LYS A C 1
ATOM 756 O O . LYS A 1 95 ? -14.240 3.283 -2.104 1.00 86.94 95 LYS A O 1
ATOM 761 N N . CYS A 1 96 ? -12.356 2.426 -1.236 1.00 86.75 96 CYS A N 1
ATOM 762 C CA . CYS A 1 96 ? -12.689 1.021 -1.486 1.00 86.75 96 CYS A CA 1
ATOM 763 C C . CYS A 1 96 ? -12.827 0.195 -0.200 1.00 86.75 96 CYS A C 1
ATOM 765 O O . CYS A 1 96 ? -13.238 -0.961 -0.267 1.00 86.75 96 CYS A O 1
ATOM 767 N N . GLY A 1 97 ? -12.491 0.764 0.961 1.00 89.75 97 GLY A N 1
ATOM 768 C CA . GLY A 1 97 ? -12.393 0.023 2.210 1.00 89.75 97 GLY A CA 1
ATOM 769 C C . GLY A 1 97 ? -13.724 -0.573 2.654 1.00 89.75 97 GLY A C 1
ATOM 770 O O . GLY A 1 97 ? -14.738 0.128 2.778 1.00 89.75 97 GLY A O 1
ATOM 771 N N . LYS A 1 98 ? -13.702 -1.873 2.950 1.00 91.62 98 LYS A N 1
ATOM 772 C CA . LYS A 1 98 ? -14.851 -2.616 3.464 1.00 91.62 98 LYS A CA 1
ATOM 773 C C . LYS A 1 98 ? -14.761 -2.706 4.981 1.00 91.62 98 LYS A C 1
ATOM 775 O O . LYS A 1 98 ? -13.822 -3.290 5.514 1.00 91.62 98 LYS A O 1
ATOM 780 N N . ALA A 1 99 ? -15.749 -2.156 5.679 1.00 93.38 99 ALA A N 1
ATOM 781 C CA . ALA A 1 99 ? -15.841 -2.318 7.124 1.00 93.38 99 ALA A CA 1
ATOM 782 C C . ALA A 1 99 ? -16.094 -3.793 7.477 1.00 93.38 99 ALA A C 1
ATOM 784 O O . ALA A 1 99 ? -17.011 -4.420 6.944 1.00 93.38 99 ALA A O 1
ATOM 785 N N . LEU A 1 100 ? -15.258 -4.337 8.359 1.00 93.00 100 LEU A N 1
ATOM 786 C CA . LEU A 1 100 ? -15.421 -5.660 8.956 1.00 93.00 100 LEU A CA 1
ATOM 787 C C . LEU A 1 100 ? -15.957 -5.564 10.392 1.00 93.00 100 LEU A C 1
ATOM 789 O O . LEU A 1 100 ? -16.725 -6.424 10.813 1.00 93.00 100 LEU A O 1
ATOM 793 N N . ILE A 1 101 ? -15.560 -4.521 11.131 1.00 94.06 101 ILE A N 1
ATOM 794 C CA . ILE A 1 101 ? -16.065 -4.171 12.467 1.00 94.06 101 ILE A CA 1
ATOM 795 C C . ILE A 1 101 ? -16.286 -2.658 12.511 1.00 94.06 101 ILE A C 1
ATOM 797 O O . ILE A 1 101 ? -15.407 -1.907 12.085 1.00 94.06 101 ILE A O 1
ATOM 801 N N . GLY A 1 102 ? -17.417 -2.221 13.070 1.00 92.75 102 GLY A N 1
ATOM 802 C CA . GLY A 1 102 ? -17.759 -0.803 13.200 1.00 92.75 102 GLY A CA 1
ATOM 803 C C . GLY A 1 102 ? -18.023 -0.118 11.855 1.00 92.75 102 GLY A C 1
ATOM 804 O O . GLY A 1 102 ? -18.178 -0.767 10.821 1.00 92.75 102 GLY A O 1
ATOM 805 N N . GLU A 1 103 ? -18.083 1.211 11.871 1.00 93.06 103 GLU A N 1
ATOM 806 C CA . GLU A 1 103 ? -18.186 2.023 10.655 1.00 93.06 103 GLU A CA 1
ATOM 807 C C . GLU A 1 103 ? -16.798 2.320 10.077 1.00 93.06 103 GLU A C 1
ATOM 809 O O . GLU A 1 103 ? -15.821 2.449 10.810 1.00 93.06 103 GLU A O 1
ATOM 814 N N . ASN A 1 104 ? -16.692 2.460 8.752 1.00 92.06 104 ASN A N 1
ATOM 815 C CA . ASN A 1 104 ? -15.433 2.860 8.121 1.00 92.06 104 ASN A CA 1
ATOM 816 C C . ASN A 1 104 ? -15.156 4.348 8.399 1.00 92.06 104 ASN A C 1
ATOM 818 O O . ASN A 1 104 ? -15.574 5.219 7.632 1.00 92.06 104 ASN A O 1
ATOM 822 N N . VAL A 1 105 ? -14.415 4.620 9.475 1.00 89.44 105 VAL A N 1
ATOM 823 C CA . VAL A 1 105 ? -14.081 5.984 9.911 1.00 89.44 105 VAL A CA 1
ATOM 824 C C . VAL A 1 105 ? -13.236 6.747 8.890 1.00 89.44 105 VAL A C 1
ATOM 826 O O . VAL A 1 105 ? -13.338 7.969 8.838 1.00 89.44 105 VAL A O 1
ATOM 829 N N . PHE A 1 106 ? -12.480 6.059 8.021 1.00 88.31 106 PHE A N 1
ATOM 830 C CA . PHE A 1 106 ? -11.654 6.704 6.994 1.00 88.31 106 PHE A CA 1
ATOM 831 C C . PHE A 1 106 ? -12.488 7.551 6.028 1.00 88.31 106 PHE A C 1
ATOM 833 O O . PHE A 1 106 ? -11.999 8.551 5.517 1.00 88.31 106 PHE A O 1
ATOM 840 N N . LYS A 1 107 ? -13.766 7.216 5.808 1.00 86.62 107 LYS A N 1
ATOM 841 C CA . LYS A 1 107 ? -14.661 8.014 4.950 1.00 86.62 107 LYS A CA 1
ATOM 842 C C . LYS A 1 107 ? -14.880 9.440 5.456 1.00 86.62 107 LYS A C 1
ATOM 844 O O . LYS A 1 107 ? -15.185 10.317 4.657 1.00 86.62 107 LYS A O 1
ATOM 849 N N . ASN A 1 108 ? -14.704 9.660 6.757 1.00 84.50 108 ASN A N 1
ATOM 850 C CA . ASN A 1 108 ? -14.839 10.968 7.388 1.00 84.50 108 ASN A CA 1
ATOM 851 C C . ASN A 1 108 ? -13.493 11.705 7.490 1.00 84.50 108 ASN A C 1
ATOM 853 O O . ASN A 1 108 ? -13.437 12.800 8.044 1.00 84.50 108 ASN A O 1
ATOM 857 N N . PHE A 1 109 ? -12.396 11.110 7.009 1.00 78.38 109 PHE A N 1
ATOM 858 C CA . PHE A 1 109 ? -11.071 11.709 7.133 1.00 78.38 109 PHE A CA 1
ATOM 859 C C . PHE A 1 109 ? -10.862 12.778 6.063 1.00 78.38 109 PHE A C 1
ATOM 861 O O . PHE A 1 109 ? -11.329 12.617 4.931 1.00 78.38 109 PHE A O 1
ATOM 868 N N . PRO A 1 110 ? -10.109 13.847 6.379 1.00 78.00 110 PRO A N 1
ATOM 869 C CA . PRO A 1 110 ? -9.715 14.817 5.370 1.00 78.00 110 PRO A CA 1
ATOM 870 C C . PRO A 1 110 ? -8.931 14.107 4.267 1.00 78.00 110 PRO A C 1
ATOM 872 O O . PRO A 1 110 ? -7.954 13.418 4.534 1.00 78.00 110 PRO A O 1
ATOM 875 N N . TYR A 1 111 ? -9.352 14.251 3.017 1.00 81.44 111 TYR A N 1
ATOM 876 C CA . TYR A 1 111 ? -8.688 13.569 1.911 1.00 81.44 111 TYR A CA 1
ATOM 877 C C . TYR A 1 111 ? -7.245 14.098 1.759 1.00 81.44 111 TYR A C 1
ATOM 879 O O . TYR A 1 111 ? -7.068 15.320 1.693 1.00 81.44 111 TYR A O 1
ATOM 887 N N . PRO A 1 112 ? -6.201 13.243 1.708 1.00 82.75 112 PRO A N 1
ATOM 888 C CA . PRO A 1 112 ? -4.845 13.724 1.472 1.00 82.75 112 PRO A CA 1
ATOM 889 C C . PRO A 1 112 ? -4.768 14.335 0.071 1.00 82.75 112 PRO A C 1
ATOM 891 O O . PRO A 1 112 ? -5.351 13.811 -0.882 1.00 82.75 112 PRO A O 1
ATOM 894 N N . ASN A 1 113 ? -4.056 15.453 -0.071 1.00 85.19 113 ASN A N 1
ATOM 895 C CA . ASN A 1 113 ? -3.920 16.087 -1.378 1.00 85.19 113 ASN A CA 1
ATOM 896 C C . ASN A 1 113 ? -3.130 15.185 -2.353 1.00 85.19 113 ASN A C 1
ATOM 898 O O . ASN A 1 113 ? -2.389 14.280 -1.954 1.00 85.19 113 ASN A O 1
ATOM 902 N N . LYS A 1 114 ? -3.307 15.425 -3.658 1.00 86.38 114 LYS A N 1
ATOM 903 C CA . LYS A 1 114 ? -2.707 14.598 -4.717 1.00 86.38 114 LYS A CA 1
ATOM 904 C C . LYS A 1 114 ? -1.178 14.548 -4.618 1.00 86.38 114 LYS A C 1
ATOM 906 O O . LYS A 1 114 ? -0.590 13.492 -4.835 1.00 86.38 114 LYS A O 1
ATOM 911 N N . GLU A 1 115 ? -0.550 15.664 -4.266 1.00 87.44 115 GLU A N 1
ATOM 912 C CA . GLU A 1 115 ? 0.902 15.786 -4.125 1.00 87.44 115 GLU A CA 1
ATOM 913 C C . GLU A 1 115 ? 1.438 14.876 -3.015 1.00 87.44 115 GLU A C 1
ATOM 915 O O . GLU A 1 115 ? 2.305 14.046 -3.272 1.00 87.44 115 GLU A O 1
ATOM 920 N N . LYS A 1 116 ? 0.814 14.888 -1.833 1.00 86.31 116 LYS A N 1
ATOM 921 C CA . LYS A 1 116 ? 1.202 14.038 -0.702 1.00 86.31 116 LYS A CA 1
ATOM 922 C C . LYS A 1 116 ? 1.060 12.550 -1.005 1.00 86.31 116 LYS A C 1
ATOM 924 O O . LYS A 1 116 ? 1.871 11.726 -0.583 1.00 86.31 116 LYS A O 1
ATOM 929 N N . VAL A 1 117 ? 0.022 12.191 -1.757 1.00 88.38 117 VAL A N 1
ATOM 930 C CA . VAL A 1 117 ? -0.180 10.816 -2.226 1.00 88.38 117 VAL A CA 1
ATOM 931 C C . VAL A 1 117 ? 0.938 10.424 -3.191 1.00 88.38 117 VAL A C 1
ATOM 933 O O . VAL A 1 117 ? 1.489 9.333 -3.072 1.00 88.38 117 VAL A O 1
ATOM 936 N N . ARG A 1 118 ? 1.292 11.306 -4.131 1.00 90.69 118 ARG A N 1
ATOM 937 C CA . ARG A 1 118 ? 2.370 11.080 -5.101 1.00 90.69 118 ARG A CA 1
ATOM 938 C C . ARG A 1 118 ? 3.741 10.975 -4.431 1.00 90.69 118 ARG A C 1
ATOM 940 O O . ARG A 1 118 ? 4.480 10.060 -4.776 1.00 90.69 118 ARG A O 1
ATOM 947 N N . GLU A 1 119 ? 4.048 11.824 -3.451 1.00 89.62 119 GLU A N 1
ATOM 948 C CA . GLU A 1 119 ? 5.249 11.709 -2.607 1.00 89.62 119 GLU A CA 1
ATOM 949 C C . GLU A 1 119 ? 5.317 10.337 -1.932 1.00 89.62 119 GLU A C 1
ATOM 951 O O . GLU A 1 119 ? 6.301 9.618 -2.076 1.00 89.62 119 GLU A O 1
ATOM 956 N N . SER A 1 120 ? 4.231 9.922 -1.271 1.00 89.12 120 SER A N 1
ATOM 957 C CA . SER A 1 120 ? 4.183 8.631 -0.582 1.00 89.12 120 SER A CA 1
ATOM 958 C C . SER A 1 120 ? 4.347 7.440 -1.536 1.00 89.12 120 SER A C 1
ATOM 960 O O . SER A 1 120 ? 4.963 6.439 -1.167 1.00 89.12 120 SER A O 1
ATOM 962 N N . VAL A 1 121 ? 3.808 7.520 -2.759 1.00 91.88 121 VAL A N 1
ATOM 963 C CA . VAL A 1 121 ? 4.043 6.495 -3.787 1.00 91.88 121 VAL A CA 1
ATOM 964 C C . VAL A 1 121 ? 5.503 6.515 -4.245 1.00 91.88 121 VAL A C 1
ATOM 966 O O . VAL A 1 121 ? 6.102 5.449 -4.361 1.00 91.88 121 VAL A O 1
ATOM 969 N N . LYS A 1 122 ? 6.102 7.692 -4.465 1.00 92.06 122 LYS A N 1
ATOM 970 C CA . LYS A 1 122 ? 7.511 7.826 -4.865 1.00 92.06 122 LYS A CA 1
ATOM 971 C C . LYS A 1 122 ? 8.453 7.203 -3.829 1.00 92.06 122 LYS A C 1
ATOM 973 O O . LYS A 1 122 ? 9.250 6.347 -4.198 1.00 92.06 122 LYS A O 1
ATOM 978 N N . GLU A 1 123 ? 8.297 7.534 -2.547 1.00 90.62 123 GLU A N 1
ATOM 979 C CA . GLU A 1 123 ? 9.081 6.940 -1.448 1.00 90.62 123 GLU A CA 1
ATOM 980 C C . GLU A 1 123 ? 8.976 5.405 -1.435 1.00 90.62 123 GLU A C 1
ATOM 982 O O . GLU A 1 123 ? 9.957 4.682 -1.243 1.00 90.62 123 GLU A O 1
ATOM 987 N N . ARG A 1 124 ? 7.776 4.867 -1.692 1.00 90.25 124 ARG A N 1
ATOM 988 C CA . ARG A 1 124 ? 7.574 3.416 -1.776 1.00 90.25 124 ARG A CA 1
ATOM 989 C C . ARG A 1 124 ? 8.296 2.800 -2.975 1.00 90.25 124 ARG A C 1
ATOM 991 O O . ARG A 1 124 ? 8.879 1.721 -2.845 1.00 90.25 124 ARG A O 1
ATOM 998 N N . MET A 1 125 ? 8.260 3.474 -4.121 1.00 92.88 125 MET A N 1
A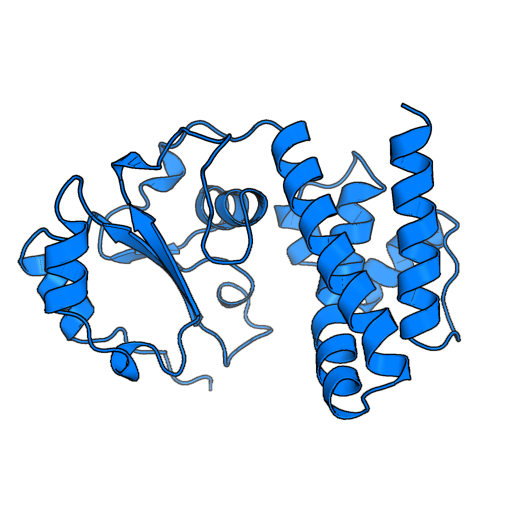TOM 999 C CA . MET A 1 125 ? 8.938 3.050 -5.346 1.00 92.88 125 MET A CA 1
ATOM 1000 C C . MET A 1 125 ? 10.460 3.034 -5.172 1.00 92.88 125 MET A C 1
ATOM 1002 O O . MET A 1 125 ? 11.096 2.073 -5.604 1.00 92.88 125 MET A O 1
ATOM 1006 N N . GLU A 1 126 ? 11.033 4.009 -4.463 1.00 93.38 126 GLU A N 1
ATOM 1007 C CA . GLU A 1 126 ? 12.459 4.025 -4.098 1.00 93.38 126 GLU A CA 1
ATOM 1008 C C . GLU A 1 126 ? 12.854 2.775 -3.305 1.00 93.38 126 GLU A C 1
ATOM 1010 O O . GLU A 1 126 ? 13.855 2.124 -3.616 1.00 93.38 126 GLU A O 1
ATOM 1015 N N . GLY A 1 127 ? 12.028 2.374 -2.333 1.00 92.31 127 GLY A N 1
ATOM 1016 C CA . GLY A 1 127 ? 12.231 1.136 -1.579 1.00 92.31 127 GLY A CA 1
ATOM 1017 C C . GLY A 1 127 ? 12.217 -0.115 -2.463 1.00 92.31 127 GLY A C 1
ATOM 1018 O O . GLY A 1 127 ? 13.030 -1.023 -2.277 1.00 92.31 127 GLY A O 1
ATOM 1019 N N . TYR A 1 128 ? 11.336 -0.167 -3.465 1.00 94.31 128 TYR A N 1
ATOM 1020 C CA . TYR A 1 128 ? 11.305 -1.276 -4.419 1.00 94.31 128 TYR A CA 1
ATOM 1021 C C . TYR A 1 128 ? 12.548 -1.324 -5.314 1.00 94.31 128 TYR A C 1
ATOM 1023 O O . TYR A 1 128 ? 13.122 -2.401 -5.487 1.00 94.31 128 TYR A O 1
ATOM 1031 N N . VAL A 1 129 ? 13.011 -0.176 -5.814 1.00 95.44 129 VAL A N 1
ATOM 1032 C CA . VAL A 1 129 ? 14.252 -0.070 -6.602 1.00 95.44 129 VAL A CA 1
ATOM 1033 C C . VAL A 1 129 ? 15.463 -0.484 -5.767 1.00 95.44 129 VAL A C 1
ATOM 1035 O O . VAL A 1 129 ? 16.298 -1.261 -6.230 1.00 95.44 129 VAL A O 1
ATOM 1038 N N . TYR A 1 130 ? 15.544 -0.041 -4.510 1.00 94.50 130 TYR A N 1
ATOM 1039 C CA . TYR A 1 130 ? 16.609 -0.447 -3.592 1.00 94.50 130 TYR A CA 1
ATOM 1040 C C . TYR A 1 130 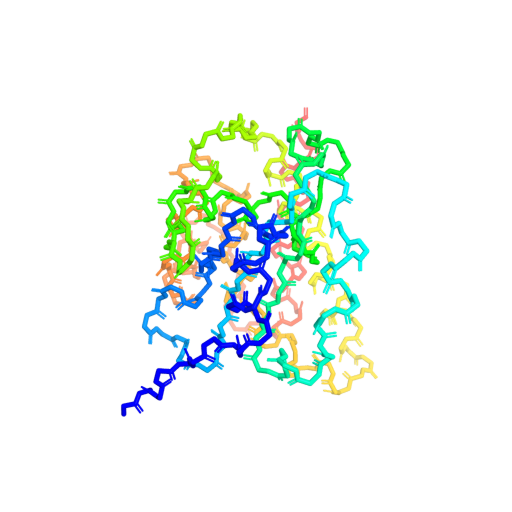? 16.687 -1.975 -3.444 1.00 94.50 130 TYR A C 1
ATOM 1042 O O . TYR A 1 130 ? 17.769 -2.562 -3.526 1.00 94.50 130 TYR A O 1
ATOM 1050 N N . ILE A 1 131 ? 15.540 -2.639 -3.286 1.00 93.69 131 ILE A N 1
ATOM 1051 C CA . ILE A 1 131 ? 15.480 -4.098 -3.139 1.00 93.69 131 ILE A CA 1
ATOM 1052 C C . ILE A 1 131 ? 15.835 -4.802 -4.455 1.00 93.69 131 ILE A C 1
ATOM 1054 O O . ILE A 1 131 ? 16.584 -5.783 -4.430 1.00 93.69 131 ILE A O 1
ATOM 1058 N N . ALA A 1 132 ? 15.401 -4.267 -5.602 1.00 94.88 132 ALA A N 1
ATOM 1059 C CA . ALA A 1 132 ? 15.804 -4.757 -6.920 1.00 94.88 132 ALA A CA 1
ATOM 1060 C C . ALA A 1 132 ? 17.329 -4.715 -7.107 1.00 94.88 132 ALA A C 1
ATOM 1062 O O . ALA A 1 132 ? 17.930 -5.741 -7.437 1.00 94.88 132 ALA A O 1
ATOM 1063 N N . ARG A 1 133 ? 17.975 -3.589 -6.781 1.00 94.69 133 ARG A N 1
ATOM 1064 C CA . ARG A 1 133 ? 19.441 -3.441 -6.809 1.00 94.69 133 ARG A CA 1
ATOM 1065 C C . ARG A 1 133 ? 20.134 -4.441 -5.888 1.00 94.69 133 ARG A C 1
ATOM 1067 O O . ARG A 1 133 ? 21.068 -5.124 -6.300 1.00 94.69 133 ARG A O 1
ATOM 1074 N N . LYS A 1 134 ? 19.651 -4.586 -4.650 1.00 94.25 134 LYS A N 1
ATOM 1075 C CA . LYS A 1 134 ? 20.234 -5.521 -3.675 1.00 94.25 134 LYS A CA 1
ATOM 1076 C C . LYS A 1 134 ? 20.120 -6.981 -4.132 1.00 94.25 134 LYS A C 1
ATOM 1078 O O . LYS A 1 134 ? 21.034 -7.770 -3.901 1.00 94.25 134 LYS A O 1
ATOM 1083 N N . SER A 1 135 ? 19.052 -7.337 -4.847 1.00 94.38 135 SER A N 1
ATOM 1084 C CA . SER A 1 135 ? 18.842 -8.697 -5.367 1.00 94.38 135 SER A CA 1
ATOM 1085 C C . SER A 1 135 ? 19.875 -9.153 -6.409 1.00 94.38 135 SER A C 1
ATOM 1087 O O . SER A 1 135 ? 20.028 -10.357 -6.643 1.00 94.38 135 SER A O 1
ATOM 1089 N N . MET A 1 136 ? 20.639 -8.220 -6.995 1.00 89.56 136 MET A N 1
ATOM 1090 C CA . MET A 1 136 ? 21.787 -8.552 -7.847 1.00 89.56 136 MET A CA 1
ATOM 1091 C C . MET A 1 136 ? 22.850 -9.346 -7.077 1.00 89.56 136 MET A C 1
ATOM 1093 O O . MET A 1 136 ? 23.513 -10.203 -7.660 1.00 89.56 136 MET A O 1
ATOM 1097 N N . PHE A 1 137 ? 22.959 -9.105 -5.768 1.00 90.94 137 PHE A N 1
ATOM 1098 C CA . PHE A 1 137 ? 23.944 -9.717 -4.875 1.00 90.94 137 PHE A CA 1
ATOM 1099 C C . PHE A 1 137 ? 23.354 -10.817 -3.981 1.00 90.94 137 PHE A C 1
ATOM 1101 O O . PHE A 1 137 ? 24.099 -11.577 -3.370 1.00 90.94 137 PHE A O 1
ATOM 1108 N N . THR A 1 138 ? 22.025 -10.920 -3.889 1.00 88.94 138 THR A N 1
ATOM 1109 C CA . THR A 1 138 ? 21.332 -11.801 -2.935 1.00 88.94 138 THR A CA 1
ATOM 1110 C C . THR A 1 138 ? 20.173 -12.511 -3.634 1.00 88.94 138 THR A C 1
ATOM 1112 O O . THR A 1 138 ? 19.157 -11.893 -3.961 1.00 88.94 138 THR A O 1
ATOM 1115 N N . LYS A 1 139 ? 20.320 -13.817 -3.897 1.00 83.44 139 LYS A N 1
ATOM 1116 C CA . LYS A 1 139 ? 19.341 -14.603 -4.675 1.00 83.44 139 LYS A CA 1
ATOM 1117 C C . LYS A 1 139 ? 17.989 -14.707 -3.972 1.00 83.44 139 LYS A C 1
ATOM 1119 O O . LYS A 1 139 ? 16.963 -14.755 -4.644 1.00 83.44 139 LYS A O 1
ATOM 1124 N N . GLU A 1 140 ? 17.995 -14.689 -2.647 1.00 86.50 140 GLU A N 1
ATOM 1125 C CA . GLU A 1 140 ? 16.826 -14.746 -1.771 1.00 86.50 140 GLU A CA 1
ATOM 1126 C C . GLU A 1 140 ? 15.852 -13.598 -2.072 1.00 86.50 140 GLU A C 1
ATOM 1128 O O . GLU A 1 140 ? 14.639 -13.793 -2.065 1.00 86.50 140 GLU A O 1
ATOM 1133 N N . LEU A 1 141 ? 16.379 -12.426 -2.443 1.00 89.25 141 LEU A N 1
ATOM 1134 C CA . LEU A 1 141 ? 15.577 -11.243 -2.757 1.00 89.25 141 LEU A CA 1
ATOM 1135 C C . LEU A 1 141 ? 14.973 -11.275 -4.168 1.00 89.25 141 LEU A C 1
ATOM 1137 O O . LEU A 1 141 ? 14.070 -10.498 -4.458 1.00 89.25 141 LEU A O 1
ATOM 1141 N N . ARG A 1 142 ? 15.420 -12.159 -5.072 1.00 88.19 142 ARG A N 1
ATOM 1142 C CA . ARG A 1 142 ? 14.895 -12.190 -6.454 1.00 88.19 142 ARG A CA 1
ATOM 1143 C C . ARG A 1 142 ? 13.421 -12.575 -6.509 1.00 88.19 142 ARG A C 1
ATOM 1145 O O . ARG A 1 142 ? 12.686 -12.062 -7.352 1.00 88.19 142 ARG A O 1
ATOM 1152 N N . LYS A 1 143 ? 12.990 -13.457 -5.604 1.00 89.25 143 LYS A N 1
ATOM 1153 C CA . LYS A 1 143 ? 11.577 -13.825 -5.462 1.00 89.25 143 LYS A CA 1
ATOM 1154 C C . LYS A 1 143 ? 10.744 -12.599 -5.081 1.00 89.25 143 LYS A C 1
ATOM 1156 O O . LYS A 1 143 ? 9.776 -12.282 -5.763 1.00 89.25 143 LYS A O 1
ATOM 1161 N N . GLU A 1 144 ? 11.197 -11.865 -4.072 1.00 90.44 144 GLU A N 1
ATOM 1162 C CA . GLU A 1 144 ? 10.557 -10.644 -3.575 1.00 90.44 144 GLU A CA 1
ATOM 1163 C C . GLU A 1 144 ? 10.488 -9.538 -4.646 1.00 90.44 144 GLU A C 1
ATOM 1165 O O . GLU A 1 144 ? 9.477 -8.845 -4.766 1.00 90.44 144 GLU A O 1
ATOM 1170 N N . VAL A 1 145 ? 11.527 -9.401 -5.479 1.00 93.00 145 VAL A N 1
ATOM 1171 C CA . VAL A 1 145 ? 11.528 -8.489 -6.637 1.00 93.00 145 VAL A CA 1
ATOM 1172 C C . VAL A 1 145 ? 10.441 -8.867 -7.640 1.00 93.00 145 VAL A C 1
ATOM 1174 O O . VAL A 1 145 ? 9.685 -8.003 -8.080 1.00 93.00 145 VAL A O 1
ATOM 1177 N N . ARG A 1 146 ? 10.308 -10.154 -7.982 1.00 92.25 146 ARG A N 1
ATOM 1178 C CA . ARG A 1 146 ? 9.277 -10.599 -8.929 1.00 92.25 146 ARG A CA 1
ATOM 1179 C C . ARG A 1 146 ? 7.863 -10.408 -8.389 1.00 92.25 146 ARG A C 1
ATOM 1181 O O . ARG A 1 146 ? 6.994 -9.969 -9.143 1.00 92.25 146 ARG A O 1
ATOM 1188 N N . GLU A 1 147 ? 7.643 -10.720 -7.116 1.00 88.25 147 GLU A N 1
ATOM 1189 C CA . GLU A 1 147 ? 6.344 -10.582 -6.441 1.00 88.25 147 GLU A CA 1
ATOM 1190 C C . GLU A 1 147 ? 5.864 -9.126 -6.383 1.00 88.25 147 GLU A C 1
ATOM 1192 O O . GLU A 1 147 ? 4.665 -8.859 -6.357 1.00 88.25 147 GLU A O 1
ATOM 1197 N N . ARG A 1 148 ? 6.789 -8.163 -6.404 1.00 90.81 148 ARG A N 1
ATOM 1198 C CA . ARG A 1 148 ? 6.470 -6.730 -6.362 1.00 90.81 148 ARG A CA 1
ATOM 1199 C C . ARG A 1 148 ? 6.337 -6.076 -7.723 1.00 90.81 148 ARG A C 1
ATOM 1201 O O . ARG A 1 148 ? 5.937 -4.916 -7.780 1.00 90.81 148 ARG A O 1
ATOM 1208 N N . TRP A 1 149 ? 6.667 -6.783 -8.794 1.00 93.44 149 TRP A N 1
ATOM 1209 C CA . TRP A 1 149 ? 6.775 -6.196 -10.123 1.00 93.44 149 TRP A CA 1
ATOM 1210 C C . TRP A 1 149 ? 5.464 -5.604 -10.630 1.00 93.44 149 TRP A C 1
ATOM 1212 O O . TRP A 1 149 ? 5.440 -4.463 -11.079 1.00 93.44 149 TRP A O 1
ATOM 1222 N N . GLU A 1 150 ? 4.358 -6.326 -10.468 1.00 91.25 150 GLU A N 1
ATOM 1223 C CA . GLU A 1 150 ? 3.035 -5.825 -10.845 1.00 91.25 150 GLU A CA 1
ATOM 1224 C C . GLU A 1 150 ? 2.682 -4.546 -10.073 1.00 91.25 150 GLU A C 1
ATOM 1226 O O . GLU A 1 150 ? 2.302 -3.543 -10.677 1.00 91.25 150 GLU A O 1
ATOM 1231 N N . LYS A 1 151 ? 2.906 -4.535 -8.749 1.00 90.31 151 LYS A N 1
ATOM 1232 C CA . LYS A 1 151 ? 2.709 -3.340 -7.910 1.00 90.31 151 LYS A CA 1
ATOM 1233 C C . LYS A 1 151 ? 3.603 -2.181 -8.362 1.00 90.31 151 LYS A C 1
ATOM 1235 O O . LYS A 1 151 ? 3.156 -1.040 -8.378 1.00 90.31 151 LYS A O 1
ATOM 1240 N N . PHE A 1 152 ? 4.846 -2.455 -8.750 1.00 94.75 152 PHE A N 1
ATOM 1241 C CA . PHE A 1 152 ? 5.758 -1.434 -9.259 1.00 94.75 152 PHE A CA 1
ATOM 1242 C C . PHE A 1 152 ? 5.246 -0.824 -10.570 1.00 94.75 152 PHE A C 1
ATOM 1244 O O . PHE A 1 152 ? 5.167 0.394 -10.672 1.00 94.75 152 PHE A O 1
ATOM 1251 N N . LEU A 1 153 ? 4.800 -1.642 -11.527 1.00 94.88 153 LEU A N 1
ATOM 1252 C CA . LEU A 1 153 ? 4.265 -1.175 -12.810 1.00 94.88 153 LEU A CA 1
ATOM 1253 C C . LEU A 1 153 ? 3.038 -0.270 -12.657 1.00 94.88 153 LEU A C 1
ATOM 1255 O O . LEU A 1 153 ? 2.980 0.807 -13.256 1.00 94.88 153 LEU A O 1
ATOM 1259 N N . VAL A 1 154 ? 2.060 -0.680 -11.843 1.00 93.06 154 VAL A N 1
ATOM 1260 C CA . VAL A 1 154 ? 0.831 0.110 -11.650 1.00 93.06 154 VAL A CA 1
ATOM 1261 C C . VAL A 1 154 ? 1.120 1.438 -10.949 1.00 93.06 154 VAL A C 1
ATOM 1263 O O . VAL A 1 154 ? 0.554 2.470 -11.309 1.00 93.06 154 VAL A O 1
ATOM 1266 N N . LEU A 1 155 ? 2.058 1.450 -9.997 1.00 94.06 155 LEU A N 1
ATOM 1267 C CA . LEU A 1 155 ? 2.486 2.677 -9.330 1.00 94.06 155 LEU A CA 1
ATOM 1268 C C . LEU A 1 155 ? 3.328 3.569 -10.256 1.00 94.06 155 LEU A C 1
ATOM 1270 O O . LEU A 1 155 ? 3.154 4.787 -10.226 1.00 94.06 155 LEU A O 1
ATOM 1274 N N . SER A 1 156 ? 4.165 3.001 -11.134 1.00 95.50 156 SER A N 1
ATOM 1275 C CA . SER A 1 156 ? 4.857 3.756 -12.187 1.00 95.50 156 SER A CA 1
ATOM 1276 C C . SER A 1 156 ? 3.867 4.486 -13.089 1.00 95.50 156 SER A C 1
ATOM 1278 O O . SER A 1 156 ? 4.058 5.668 -13.362 1.00 95.50 156 SER A O 1
ATOM 1280 N N . LEU A 1 157 ? 2.784 3.827 -13.514 1.00 94.50 157 LEU A N 1
ATOM 1281 C CA . LEU A 1 157 ? 1.738 4.464 -14.320 1.00 94.50 157 LEU A CA 1
ATOM 1282 C C . LEU A 1 157 ? 1.089 5.649 -13.613 1.00 94.50 157 LEU A C 1
ATOM 1284 O O . LEU A 1 157 ? 0.890 6.691 -14.238 1.00 94.50 157 LEU A O 1
ATOM 1288 N N . TYR A 1 158 ? 0.776 5.496 -12.327 1.00 94.12 158 TYR A N 1
ATOM 1289 C CA . TYR A 1 158 ? 0.207 6.574 -11.522 1.00 94.12 158 TYR A CA 1
ATOM 1290 C C . TYR A 1 158 ? 1.162 7.771 -11.411 1.00 94.12 158 TYR A C 1
ATOM 1292 O O . TYR A 1 158 ? 0.751 8.921 -11.564 1.00 94.12 158 TYR A O 1
ATOM 1300 N N . LEU A 1 159 ? 2.456 7.522 -11.192 1.00 94.44 159 LEU A N 1
ATOM 1301 C CA . LEU A 1 159 ? 3.451 8.591 -11.121 1.00 94.44 159 LEU A CA 1
ATOM 1302 C C . LEU A 1 159 ? 3.685 9.261 -12.484 1.00 94.44 159 LEU A C 1
ATOM 1304 O O . LEU A 1 159 ? 3.814 10.476 -12.545 1.00 94.44 159 LEU A O 1
ATOM 1308 N N . LEU A 1 160 ? 3.669 8.514 -13.584 1.00 93.19 160 LEU A N 1
ATOM 1309 C CA . LEU A 1 160 ? 4.002 9.025 -14.921 1.00 93.19 160 LEU A CA 1
ATOM 1310 C C . LEU A 1 160 ? 2.798 9.576 -15.706 1.00 93.19 160 LEU A C 1
ATOM 1312 O O . LEU A 1 160 ? 2.925 9.921 -16.883 1.00 93.19 160 LEU A O 1
ATOM 1316 N N . SER A 1 161 ? 1.602 9.614 -15.115 1.00 88.69 161 SER A N 1
ATOM 1317 C CA . SER A 1 161 ? 0.391 10.047 -15.812 1.00 88.69 161 SER A CA 1
ATOM 1318 C C . SER A 1 161 ? -0.627 10.673 -14.869 1.00 88.69 161 SER A C 1
ATOM 1320 O O . SER A 1 161 ? -1.173 10.005 -13.998 1.00 88.69 161 SER A O 1
ATOM 1322 N N . ASP A 1 162 ? -1.000 11.924 -15.134 1.00 85.00 162 ASP A N 1
ATOM 1323 C CA . ASP A 1 162 ? -2.072 12.601 -14.395 1.00 85.00 162 ASP A CA 1
ATOM 1324 C C . ASP A 1 162 ? -3.481 12.094 -14.713 1.00 85.00 162 ASP A C 1
ATOM 1326 O O . ASP A 1 162 ? -4.431 12.464 -14.028 1.00 85.00 162 ASP A O 1
ATOM 1330 N N . LYS A 1 163 ? -3.621 11.252 -15.743 1.00 87.12 163 LYS A N 1
ATOM 1331 C CA . LYS A 1 163 ? -4.911 10.714 -16.195 1.00 87.12 163 LYS A CA 1
ATOM 1332 C C . LYS A 1 163 ? -5.473 9.603 -15.309 1.00 87.12 163 LYS A C 1
ATOM 1334 O O . LYS A 1 163 ? -6.637 9.259 -15.475 1.00 87.12 163 LYS A O 1
ATOM 1339 N N . PHE A 1 164 ? -4.659 9.003 -14.441 1.00 87.81 164 PHE A N 1
ATOM 1340 C CA . PHE A 1 164 ? -5.088 7.860 -13.641 1.00 87.81 164 PHE A CA 1
ATOM 1341 C C . PHE A 1 164 ? -5.273 8.238 -12.176 1.00 87.81 164 PHE A C 1
ATOM 1343 O O . PHE A 1 164 ? -4.379 8.797 -11.541 1.00 87.81 164 PHE A O 1
ATOM 1350 N N . GLU A 1 165 ? -6.411 7.840 -11.617 1.00 88.31 165 GLU A N 1
ATOM 1351 C CA . GLU A 1 165 ? -6.588 7.782 -10.174 1.00 88.31 165 GLU A CA 1
ATOM 1352 C C . GLU A 1 165 ? -5.835 6.574 -9.607 1.00 88.31 165 GLU A C 1
ATOM 1354 O O . GLU A 1 165 ? -5.788 5.500 -10.215 1.00 88.31 165 GLU A O 1
ATOM 1359 N N . LEU A 1 166 ? -5.295 6.718 -8.393 1.00 87.00 166 LEU A N 1
ATOM 1360 C CA . LEU A 1 166 ? -4.552 5.641 -7.736 1.00 87.00 166 LEU A CA 1
ATOM 1361 C C . LEU A 1 166 ? -5.392 4.356 -7.614 1.00 87.00 166 LEU A C 1
ATOM 1363 O O . LEU A 1 166 ? -4.901 3.257 -7.845 1.00 87.00 166 LEU A O 1
ATOM 1367 N N . THR A 1 167 ? -6.680 4.482 -7.290 1.00 84.44 167 THR A N 1
ATOM 1368 C CA . THR A 1 167 ? -7.592 3.335 -7.160 1.00 84.44 167 THR A CA 1
ATOM 1369 C C . THR A 1 167 ? -7.806 2.571 -8.460 1.00 84.44 167 THR A C 1
ATOM 1371 O O . THR A 1 167 ? -8.161 1.395 -8.411 1.00 84.44 167 THR A O 1
ATOM 1374 N N . ASP A 1 168 ? -7.628 3.218 -9.610 1.00 86.50 168 ASP A N 1
ATOM 1375 C CA . ASP A 1 168 ? -7.858 2.586 -10.905 1.00 86.50 168 ASP A CA 1
ATOM 1376 C C . ASP A 1 168 ? -6.633 1.813 -11.369 1.00 86.50 168 ASP A C 1
ATOM 1378 O O . ASP A 1 168 ? -6.784 0.694 -11.857 1.00 86.50 168 ASP A O 1
ATOM 1382 N N . VAL A 1 169 ? -5.423 2.328 -11.116 1.00 88.12 169 VAL A N 1
ATOM 1383 C CA . VAL A 1 169 ? -4.201 1.589 -11.468 1.00 88.12 169 VAL A CA 1
ATOM 1384 C C . VAL A 1 169 ? -4.082 0.273 -10.697 1.00 88.12 169 VAL A C 1
ATOM 1386 O O . VAL A 1 169 ? -3.627 -0.713 -11.261 1.00 88.12 169 VAL A O 1
ATOM 1389 N N . PHE A 1 170 ? -4.569 0.200 -9.453 1.00 85.62 170 PHE A N 1
ATOM 1390 C CA . PHE A 1 170 ? -4.549 -1.037 -8.656 1.00 85.62 170 PHE A CA 1
ATOM 1391 C C . PHE A 1 170 ? -5.458 -2.156 -9.189 1.00 85.62 170 PHE A C 1
ATOM 1393 O O . PHE A 1 170 ? -5.351 -3.292 -8.731 1.00 85.62 170 PHE A O 1
ATOM 1400 N N . LYS A 1 171 ? -6.360 -1.859 -10.131 1.00 84.56 171 LYS A N 1
ATOM 1401 C CA . LYS A 1 171 ? -7.224 -2.867 -10.769 1.00 84.56 171 LYS A CA 1
ATOM 1402 C C . LYS A 1 171 ? -6.558 -3.511 -11.989 1.00 84.56 171 LYS A C 1
ATOM 1404 O O . LYS A 1 171 ? -7.003 -4.578 -12.423 1.00 84.56 171 LYS A O 1
ATOM 1409 N N . LEU A 1 172 ? -5.529 -2.861 -12.534 1.00 88.31 172 LEU A N 1
ATOM 1410 C CA . LEU A 1 172 ? -4.816 -3.305 -13.723 1.00 88.31 172 LEU A CA 1
ATOM 1411 C C . LEU A 1 172 ? -4.000 -4.559 -13.416 1.00 88.31 172 LEU A C 1
ATOM 1413 O O . LEU A 1 172 ? -3.392 -4.677 -12.356 1.00 88.31 172 LEU A O 1
ATOM 1417 N N . SER A 1 173 ? -3.982 -5.482 -14.369 1.00 89.56 173 SER A N 1
ATOM 1418 C CA . SER A 1 173 ? -3.007 -6.567 -14.409 1.00 89.56 173 SER A CA 1
ATOM 1419 C C . SER A 1 173 ? -1.631 -6.072 -14.854 1.00 89.56 173 SER A C 1
ATOM 1421 O O . SER A 1 173 ? -1.505 -5.045 -15.522 1.00 89.56 173 SER A O 1
ATOM 1423 N N . GLU A 1 174 ? -0.600 -6.870 -14.579 1.00 91.06 174 GLU A N 1
ATOM 1424 C CA . GLU A 1 174 ? 0.756 -6.670 -15.109 1.00 91.06 174 GLU A CA 1
ATOM 1425 C C . GLU A 1 174 ? 0.785 -6.418 -16.631 1.00 91.06 174 GLU A C 1
ATOM 1427 O O . GLU A 1 174 ? 1.480 -5.512 -17.096 1.00 91.06 174 GLU A O 1
ATOM 1432 N N . ALA A 1 175 ? 0.013 -7.182 -17.413 1.00 91.75 175 ALA A N 1
ATOM 1433 C CA . ALA A 1 175 ? -0.025 -7.051 -18.872 1.00 91.75 175 ALA A CA 1
ATOM 1434 C C . ALA A 1 175 ? -0.668 -5.729 -19.324 1.00 91.75 175 ALA A C 1
ATOM 1436 O O . ALA A 1 175 ? -0.138 -5.050 -20.204 1.00 91.75 175 ALA A O 1
ATOM 1437 N N . GLU A 1 176 ? -1.782 -5.337 -18.697 1.00 93.88 176 GLU A N 1
ATOM 1438 C CA . GLU A 1 176 ? -2.444 -4.056 -18.970 1.00 93.88 176 GLU A CA 1
ATOM 1439 C C . GLU A 1 176 ? -1.538 -2.882 -18.591 1.00 93.88 176 GLU A C 1
ATOM 1441 O O . GLU A 1 176 ? -1.383 -1.942 -19.372 1.00 93.88 176 GLU A O 1
ATOM 1446 N N . ALA A 1 177 ? -0.889 -2.957 -17.426 1.00 93.62 177 ALA A N 1
ATOM 1447 C CA . ALA A 1 177 ? 0.008 -1.911 -16.961 1.00 93.62 177 ALA A CA 1
ATOM 1448 C C . ALA A 1 177 ? 1.235 -1.755 -17.877 1.00 93.62 177 ALA A C 1
ATOM 1450 O O . ALA A 1 177 ? 1.625 -0.638 -18.216 1.00 93.62 177 ALA A O 1
ATOM 1451 N N . THR A 1 178 ? 1.806 -2.874 -18.329 1.00 94.38 178 THR A N 1
ATOM 1452 C CA . THR A 1 178 ? 2.933 -2.886 -19.272 1.00 94.38 178 THR A CA 1
ATOM 1453 C C . THR A 1 178 ? 2.558 -2.213 -20.586 1.00 94.38 178 THR A C 1
ATOM 1455 O O . THR A 1 178 ? 3.236 -1.275 -21.002 1.00 94.38 178 THR A O 1
ATOM 1458 N N . LYS A 1 179 ? 1.434 -2.616 -21.192 1.00 94.62 179 LYS A N 1
ATOM 1459 C CA . LYS A 1 179 ? 0.956 -2.037 -22.452 1.00 94.62 179 LYS A CA 1
ATOM 1460 C C . LYS A 1 179 ? 0.768 -0.520 -22.348 1.00 94.62 179 LYS A C 1
ATOM 1462 O O . LYS A 1 179 ? 1.206 0.221 -23.221 1.00 94.62 179 LYS A O 1
ATOM 1467 N N . LEU A 1 180 ? 0.161 -0.048 -21.259 1.00 95.12 180 LEU A N 1
ATOM 1468 C CA . LEU A 1 180 ? -0.061 1.383 -21.038 1.00 95.12 180 LEU A CA 1
ATOM 1469 C C . LEU A 1 180 ? 1.249 2.171 -20.870 1.00 95.12 180 LEU A C 1
ATOM 1471 O O . LEU A 1 180 ? 1.3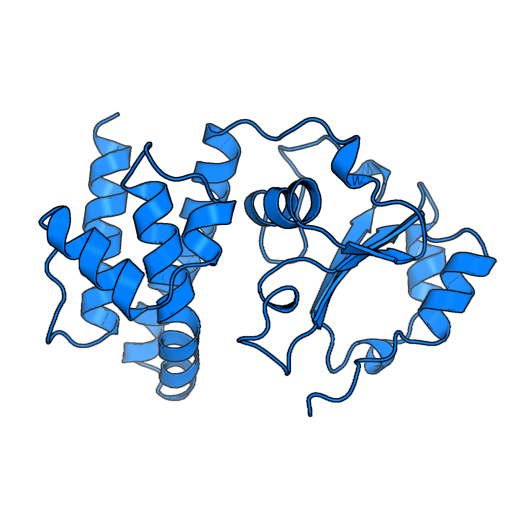09 3.333 -21.263 1.00 95.12 180 LEU A O 1
ATOM 1475 N N . LEU A 1 181 ? 2.300 1.579 -20.292 1.00 94.06 181 LEU A N 1
ATOM 1476 C CA . LEU A 1 181 ? 3.622 2.216 -20.208 1.00 94.06 181 LEU A CA 1
ATOM 1477 C C . LEU A 1 181 ? 4.318 2.252 -21.577 1.00 94.06 181 LEU A C 1
ATOM 1479 O O . LEU A 1 181 ? 4.942 3.258 -21.923 1.00 94.06 181 LEU A O 1
ATOM 1483 N N . GLU A 1 182 ? 4.171 1.198 -22.378 1.00 93.00 182 GLU A N 1
ATOM 1484 C CA . GLU A 1 182 ? 4.702 1.133 -23.745 1.00 93.00 182 GLU A CA 1
ATOM 1485 C C . GLU A 1 182 ? 4.026 2.149 -24.674 1.00 93.00 182 GLU A C 1
ATOM 1487 O O . GLU A 1 182 ? 4.712 2.828 -25.436 1.00 93.00 182 GLU A O 1
ATOM 1492 N N . GLU A 1 183 ? 2.708 2.344 -24.554 1.00 92.81 183 GLU A N 1
ATOM 1493 C CA . GLU A 1 183 ? 1.954 3.393 -25.263 1.00 92.81 183 GLU A CA 1
ATOM 1494 C C . GLU A 1 183 ? 2.443 4.812 -24.911 1.00 92.81 183 GLU A C 1
ATOM 1496 O O . GLU A 1 183 ? 2.256 5.749 -25.687 1.00 92.81 183 GLU A O 1
ATOM 1501 N N . LYS A 1 184 ? 3.124 4.982 -23.767 1.00 89.06 184 LYS A N 1
ATOM 1502 C CA . LYS A 1 184 ? 3.805 6.230 -23.369 1.00 89.06 184 LYS A CA 1
ATOM 1503 C C . LYS A 1 184 ? 5.259 6.305 -23.850 1.00 89.06 184 LYS A C 1
ATOM 1505 O O . LYS A 1 184 ? 5.986 7.212 -23.452 1.00 89.06 184 LYS A O 1
ATOM 1510 N N . GLY A 1 185 ? 5.695 5.364 -24.684 1.00 89.88 185 GLY A N 1
ATOM 1511 C CA . GLY A 1 185 ? 7.051 5.297 -25.225 1.00 89.88 185 GLY A CA 1
ATOM 1512 C C . GLY A 1 185 ? 8.085 4.710 -24.263 1.00 89.88 185 GLY A C 1
ATOM 1513 O O . GLY A 1 185 ? 9.285 4.853 -24.499 1.00 89.88 185 GLY A O 1
ATOM 1514 N N . ILE A 1 186 ? 7.665 4.056 -23.174 1.00 91.44 186 ILE A N 1
ATOM 1515 C CA . ILE A 1 186 ? 8.584 3.466 -22.197 1.00 91.44 186 ILE A CA 1
ATOM 1516 C C . ILE A 1 186 ? 8.760 1.984 -22.510 1.00 91.44 186 ILE A C 1
ATOM 1518 O O . ILE A 1 186 ? 7.946 1.153 -22.120 1.00 91.44 186 ILE A O 1
ATOM 1522 N N . ASN A 1 187 ? 9.851 1.645 -23.200 1.00 87.69 187 ASN A N 1
ATOM 1523 C CA . ASN A 1 187 ? 10.130 0.263 -23.580 1.00 87.69 187 ASN A CA 1
ATOM 1524 C C . ASN A 1 187 ? 11.133 -0.422 -22.630 1.00 87.69 187 ASN A C 1
ATOM 1526 O O . ASN A 1 187 ? 12.338 -0.125 -22.599 1.00 87.69 187 ASN A O 1
ATOM 1530 N N . PHE A 1 188 ? 10.623 -1.396 -21.880 1.00 85.62 188 PHE A N 1
ATOM 1531 C CA . PHE A 1 188 ? 11.389 -2.285 -21.003 1.00 85.62 188 PHE A CA 1
ATOM 1532 C C . PHE A 1 188 ? 11.116 -3.775 -21.280 1.00 85.62 188 PHE A C 1
ATOM 1534 O O . PHE A 1 188 ? 11.607 -4.636 -20.550 1.00 85.62 188 PHE A O 1
ATOM 1541 N N . SER A 1 189 ? 10.376 -4.086 -22.349 1.00 74.12 189 SER A N 1
ATOM 1542 C CA . SER A 1 189 ? 10.105 -5.459 -22.779 1.00 74.12 189 SER A CA 1
ATOM 1543 C C . SER A 1 189 ? 11.402 -6.204 -23.139 1.00 74.12 189 SER A C 1
ATOM 1545 O O . SER A 1 189 ? 12.366 -5.619 -23.638 1.00 74.12 189 SER A O 1
ATOM 1547 N N . GLY A 1 190 ? 11.466 -7.500 -22.811 1.00 69.56 190 GLY A N 1
ATOM 1548 C CA . GLY A 1 190 ? 12.632 -8.358 -23.082 1.00 69.56 190 GLY A CA 1
ATOM 1549 C C . GLY A 1 190 ? 13.875 -8.096 -22.219 1.00 69.56 190 GLY A C 1
ATOM 1550 O O . GLY A 1 190 ? 14.903 -8.745 -22.417 1.00 69.56 190 GLY A O 1
ATOM 1551 N N . LYS A 1 191 ? 13.811 -7.165 -21.260 1.00 78.06 191 LYS A N 1
ATOM 1552 C CA . LYS A 1 191 ? 14.907 -6.882 -20.326 1.00 78.06 191 LYS A CA 1
ATOM 1553 C C . LYS A 1 191 ? 14.765 -7.712 -19.053 1.00 78.06 191 LYS A C 1
ATOM 1555 O O . LYS A 1 191 ? 13.667 -8.100 -18.662 1.00 78.06 191 LYS A O 1
ATOM 1560 N N . ASP A 1 192 ? 15.900 -7.966 -18.401 1.00 89.75 192 ASP A N 1
ATOM 1561 C CA . ASP A 1 192 ? 15.9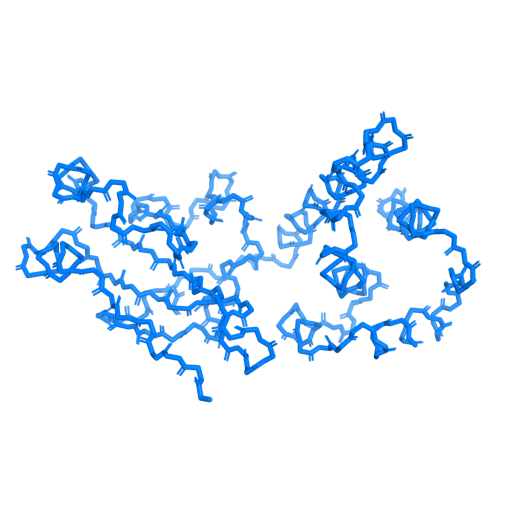06 -8.510 -17.042 1.00 89.75 192 ASP A CA 1
ATOM 1562 C C . ASP A 1 192 ? 15.084 -7.601 -16.118 1.00 89.75 192 ASP A C 1
ATOM 1564 O O . ASP A 1 192 ? 15.161 -6.375 -16.224 1.00 89.75 192 ASP A O 1
ATOM 1568 N N . ILE A 1 193 ? 14.312 -8.204 -15.214 1.00 91.69 193 ILE A N 1
ATOM 1569 C CA . ILE A 1 193 ? 13.377 -7.490 -14.343 1.00 91.69 193 ILE A CA 1
ATOM 1570 C C . ILE A 1 193 ? 14.055 -6.354 -13.569 1.00 91.69 193 ILE A C 1
ATOM 1572 O O . ILE A 1 193 ? 13.495 -5.268 -13.475 1.00 91.69 193 ILE A O 1
ATOM 1576 N N . ILE A 1 194 ? 15.294 -6.547 -13.104 1.00 92.25 194 ILE A N 1
ATOM 1577 C CA . ILE A 1 194 ? 16.060 -5.539 -12.364 1.00 92.25 194 ILE A CA 1
ATOM 1578 C C . ILE A 1 194 ? 16.378 -4.347 -13.274 1.00 92.25 194 ILE A C 1
ATOM 1580 O O . ILE A 1 194 ? 16.235 -3.200 -12.861 1.00 92.25 194 ILE A O 1
ATOM 1584 N N . LYS A 1 195 ? 16.736 -4.590 -14.541 1.00 92.81 195 LYS A N 1
ATOM 1585 C CA . LYS A 1 195 ? 16.931 -3.505 -15.519 1.00 92.81 195 LYS A CA 1
ATOM 1586 C C . LYS A 1 195 ? 15.627 -2.758 -15.793 1.00 92.81 195 LYS A C 1
ATOM 1588 O O . LYS A 1 195 ? 15.653 -1.544 -15.971 1.00 92.81 195 LYS A O 1
ATOM 1593 N N . SER A 1 196 ? 14.499 -3.462 -15.822 1.00 95.19 196 SER A N 1
ATOM 1594 C CA . SER A 1 196 ? 13.184 -2.847 -16.021 1.00 95.19 196 SER A CA 1
ATOM 1595 C C . SER A 1 196 ? 12.791 -1.931 -14.855 1.00 95.19 196 SER A C 1
ATOM 1597 O O . SER A 1 196 ? 12.258 -0.850 -15.104 1.00 95.19 196 SER A O 1
ATOM 1599 N N . TYR A 1 197 ? 13.134 -2.296 -13.611 1.00 95.94 197 TYR A N 1
ATOM 1600 C CA . TYR A 1 197 ? 13.025 -1.407 -12.444 1.00 95.94 197 TYR A CA 1
ATOM 1601 C C . TYR A 1 197 ? 13.812 -0.102 -12.645 1.00 95.94 197 TYR A C 1
ATOM 1603 O O . TYR A 1 197 ? 13.247 0.976 -12.471 1.00 95.94 197 TYR A O 1
ATOM 1611 N N . GLU A 1 198 ? 15.084 -0.187 -13.049 1.00 95.00 198 GLU A N 1
ATOM 1612 C CA . GLU A 1 198 ? 15.942 0.993 -13.254 1.00 95.00 198 GLU A CA 1
ATOM 1613 C C . GLU A 1 198 ? 15.414 1.925 -14.350 1.00 95.00 198 GLU A C 1
ATOM 1615 O O . GLU A 1 198 ? 15.363 3.134 -14.153 1.00 95.00 198 GLU A O 1
ATOM 1620 N N . ILE A 1 199 ? 14.972 1.378 -15.486 1.00 94.88 199 ILE A N 1
ATOM 1621 C CA . ILE A 1 199 ? 14.466 2.179 -16.614 1.00 94.88 199 ILE A CA 1
ATOM 1622 C C . ILE A 1 199 ? 13.227 2.974 -16.219 1.00 94.88 199 ILE A C 1
ATOM 1624 O O . ILE A 1 199 ? 13.111 4.158 -16.530 1.00 94.88 199 ILE A O 1
ATOM 1628 N N . LEU A 1 200 ? 12.278 2.319 -15.552 1.00 95.44 200 LEU A N 1
ATOM 1629 C CA . LEU A 1 200 ? 11.068 2.986 -15.086 1.00 95.44 200 LEU A CA 1
ATOM 1630 C C . LEU A 1 200 ? 11.392 4.017 -14.010 1.00 95.44 200 LEU A C 1
ATOM 1632 O O . LEU A 1 200 ? 10.819 5.104 -14.024 1.00 95.44 200 LEU A O 1
ATOM 1636 N N . TRP A 1 201 ? 12.322 3.697 -13.108 1.00 96.00 201 TRP A N 1
ATOM 1637 C CA . TRP A 1 201 ? 12.763 4.633 -12.085 1.00 96.00 201 TRP A CA 1
ATOM 1638 C C . TRP A 1 201 ? 13.410 5.879 -12.687 1.00 96.00 201 TRP A C 1
ATOM 1640 O O . TRP A 1 201 ? 13.037 6.981 -12.309 1.00 96.00 201 TRP A O 1
ATOM 1650 N N . GLU A 1 202 ? 14.288 5.727 -13.678 1.00 94.50 202 GLU A N 1
ATOM 1651 C CA . GLU A 1 202 ? 14.908 6.849 -14.385 1.00 94.50 202 GLU A CA 1
ATOM 1652 C C . GLU A 1 202 ? 13.851 7.787 -14.987 1.00 94.50 202 GLU A C 1
ATOM 1654 O O . GLU A 1 202 ? 13.931 9.004 -14.820 1.00 94.50 202 GLU A O 1
ATOM 1659 N N . LYS A 1 203 ? 12.811 7.227 -15.623 1.00 94.38 203 LYS A N 1
ATOM 1660 C CA . LYS A 1 203 ? 11.693 8.018 -16.159 1.00 94.38 203 LYS A CA 1
ATOM 1661 C C . LYS A 1 203 ? 10.910 8.741 -15.070 1.00 94.38 203 LYS A C 1
ATOM 1663 O O . LYS A 1 203 ? 10.540 9.897 -15.264 1.00 94.38 203 LYS A O 1
ATOM 1668 N N . ILE A 1 204 ? 10.675 8.084 -13.936 1.00 93.44 204 ILE A N 1
ATOM 1669 C CA . ILE A 1 204 ? 10.020 8.706 -12.782 1.00 93.44 204 ILE A CA 1
ATOM 1670 C C . ILE A 1 204 ? 10.888 9.854 -12.261 1.00 93.44 204 ILE A C 1
ATOM 1672 O O . ILE A 1 204 ? 10.393 10.970 -12.182 1.00 93.44 204 ILE A O 1
ATOM 1676 N N . SER A 1 205 ? 12.171 9.636 -11.974 1.00 90.31 205 SER A N 1
ATOM 1677 C CA . SER A 1 205 ? 13.063 10.683 -11.457 1.00 90.31 205 SER A CA 1
ATOM 1678 C C . SER A 1 205 ? 13.141 11.888 -12.398 1.00 90.31 205 SER A C 1
ATOM 1680 O O . SER A 1 205 ? 12.896 13.007 -11.960 1.00 90.31 205 SER A O 1
ATOM 1682 N N . GLN A 1 206 ? 13.331 11.659 -13.704 1.00 89.94 206 GLN A N 1
ATOM 1683 C CA . GLN A 1 206 ? 13.346 12.727 -14.713 1.00 89.94 206 GLN A CA 1
ATOM 1684 C C . GLN A 1 206 ? 12.067 13.575 -14.697 1.00 89.94 206 GLN A C 1
ATOM 1686 O O . GLN A 1 206 ? 12.143 14.791 -14.843 1.00 89.94 206 GLN A O 1
ATOM 1691 N N . SER A 1 207 ? 10.898 12.957 -14.496 1.00 85.56 207 SER A N 1
ATOM 1692 C CA . SER A 1 207 ? 9.619 13.682 -14.442 1.00 85.56 207 SER A CA 1
ATOM 1693 C C . SER A 1 207 ? 9.427 14.539 -13.186 1.00 85.56 207 SER A C 1
ATOM 1695 O O . SER A 1 207 ? 8.569 15.412 -13.192 1.00 85.56 207 SER A O 1
ATOM 1697 N N . TYR A 1 208 ? 10.203 14.289 -12.127 1.00 78.19 208 TYR A N 1
ATOM 1698 C CA . TYR A 1 208 ? 10.162 15.054 -10.876 1.00 78.19 208 TYR A CA 1
ATOM 1699 C C . TYR A 1 208 ? 11.256 16.121 -10.794 1.00 78.19 208 TYR A C 1
ATOM 1701 O O . TYR A 1 208 ? 11.059 17.121 -10.118 1.00 78.19 208 TYR A O 1
ATOM 1709 N N . ASP A 1 209 ? 12.389 15.924 -11.471 1.00 70.69 209 ASP A N 1
ATOM 1710 C CA . ASP A 1 209 ? 13.483 16.907 -11.500 1.00 70.69 209 ASP A CA 1
ATOM 1711 C C . ASP A 1 209 ? 13.241 18.032 -12.530 1.00 70.69 209 ASP A C 1
ATOM 1713 O O . ASP A 1 209 ? 13.977 19.015 -12.571 1.00 70.69 209 ASP A O 1
ATOM 1717 N N . SER A 1 210 ? 12.228 17.881 -13.391 1.00 56.03 210 SER A N 1
ATOM 1718 C CA . SER A 1 210 ? 11.853 18.842 -14.443 1.00 56.03 210 SER A CA 1
ATOM 1719 C C . SER A 1 210 ? 10.672 19.755 -14.074 1.00 56.03 210 SER A C 1
ATOM 1721 O O . SER A 1 210 ? 10.230 20.547 -14.909 1.00 56.03 210 SER A O 1
ATOM 1723 N N . THR A 1 211 ? 10.191 19.660 -12.833 1.00 47.81 211 THR A N 1
ATOM 1724 C CA . THR A 1 211 ? 9.155 20.505 -12.210 1.00 47.81 211 THR A CA 1
ATOM 1725 C C . THR A 1 211 ? 9.748 21.333 -11.088 1.00 47.81 211 THR A C 1
ATOM 1727 O O . THR A 1 211 ? 9.395 22.529 -11.007 1.00 47.81 211 THR A O 1
#

Secondary structure (DSSP, 8-state):
-PPPPPPPHHHHHHHHTT-EEEEEE-SGGGSTT--S-EEEEEEEPTT-HHHHHHH--GGGGTTEEEEEEEGGGTT-TTT---TTT-HHHHHHHHHTPEEEES--GGGGSPPPPHHHHHHHHHHHHHHHHHHHHHHTT-THHHHHHHHHHHHHHHHHHHHT-TT--HHHHTT--HHHHHHHHHTTT---TTS-HHHHHHHHHHHHHHHHHT-

Radius of gyration: 18.52 Å; chains: 1; bounding box: 42×42×52 Å

pLDDT: mean 86.56, std 10.81, range [34.78, 97.44]

Sequence (211 aa):
MAKAVVLPKSLLECWNKGVILCVVQFGSSLYPKTPNDLDIAIVTKKGKFWQFLDTIKSDDFSKIDVSLIREEEIGDWKNFKFGSYGVHHVLLAIKCGKALIGENVFKNFPYPNKEKVRESVKERMEGYVYIARKSMFTKELRKEVRERWEKFLVLSLYLLSDKFELTDVFKLSEAEATKLLEEKGINFSGKDIIKSYEILWEKISQSYDST